Protein AF-A0A8H4TQP0-F1 (afdb_monomer)

Mean predicted aligned error: 19.0 Å

pLDDT: mean 71.64, std 18.28, range [31.31, 92.31]

Nearest PDB structures (foldseek):
  2rs7-assembly1_A  TM=3.218E-01  e=1.551E-02  Mus musculus
  8b9g-assembly1_A  TM=3.457E-01  e=1.171E-01  Drosophila melanogaster
  7av6-assembly1_A-2  TM=4.531E-01  e=8.847E-01  Halorhodospira halophila
  8v34-assembly9_I  TM=3.437E-01  e=9.931E-01  Staphylococcus aureus
  1u5w-assembly1_A  TM=3.918E-01  e=4.724E+00  Escherichia coli

Foldseek 3Di:
DDDDDDDDDDDDDDDDDDPPVVVVVVVVVPPPPPDDDDDDDDPQPLCCVQQNPPDPFDQLLVVLQVVCVVVQWDRKDKDWDADPQAIAIWIKTWHQDPPPRDIDIDDTDDQDPVCVVVLGDRDNSNNSSSNSVSVCCLQPVVPPCLVRDRPVVSCCSPPVVVVSCVVCVVVVNNLSSYNDVSVSVVVVVVVVVVVVVVVVVVVVVVVVVVVVVPDDPDDPDPPPPPPVSVPDDDDDDDPVVVVVVVVCCVVPDDDPPPD

Secondary structure (DSSP, 8-state):
------------PPPS-STTHHHHHSSSSSSSS------S--PPPHHHHHH-TT--SPPHHHHHHHHHHHTTBPPPEEEEEEETTEEEEEEE-EEE-TTT--EEEPPPB---GGGHHHH-BSSHHHHHHHHHHHHHHHHHTTS--TTTS-HHHHHIIIIIHHHHHHHHHHTT-GGGG-S-HHHHHHHHHHHHHHHHHHHHHHHHHHHHHHHGGG--SS--------TTGGGSPP----HHHHHHHHHHHHHH--S-TT-

Solvent-accessible surface area (backbone atoms only — not comparable to full-atom values): 15980 Å² total; per-residue (Å²): 134,88,88,88,82,90,83,85,84,90,88,82,87,81,82,90,86,63,93,67,66,65,67,61,62,71,66,67,75,80,73,82,86,83,85,89,81,90,87,74,79,86,74,70,51,72,55,34,72,70,36,38,90,82,44,85,64,66,54,44,53,56,53,38,45,52,49,26,54,76,70,59,31,44,80,68,42,76,50,77,47,80,51,99,86,28,16,31,30,26,33,32,47,35,36,56,41,88,86,77,68,47,73,52,69,51,75,70,45,62,73,58,82,92,48,42,73,80,49,46,24,88,40,69,65,54,8,45,34,52,25,25,44,54,54,39,43,31,42,42,65,90,51,89,52,60,84,54,41,39,69,79,54,29,51,42,61,70,55,53,47,54,51,53,49,50,54,32,38,75,72,72,44,46,65,68,55,33,68,51,58,65,59,45,47,50,54,47,54,49,51,50,50,50,51,49,50,52,49,52,50,52,48,51,52,52,50,46,57,56,54,67,71,71,69,78,89,87,68,88,71,78,70,74,51,64,74,68,56,75,68,48,88,83,78,90,66,56,74,67,62,47,50,58,50,52,52,50,44,66,76,74,50,80,81,67,91,85,119

Structure (mmCIF, N/CA/C/O backbone):
data_AF-A0A8H4TQP0-F1
#
_entry.id   AF-A0A8H4TQP0-F1
#
loop_
_atom_site.group_PDB
_atom_site.id
_atom_site.type_symbol
_atom_site.label_atom_id
_atom_site.label_alt_id
_atom_site.label_comp_id
_atom_site.label_asym_id
_atom_site.label_entity_id
_atom_site.label_seq_id
_atom_site.pdbx_PDB_ins_code
_atom_site.Cartn_x
_atom_site.Cartn_y
_atom_site.Cartn_z
_atom_site.occupancy
_atom_site.B_iso_or_equiv
_atom_site.auth_seq_id
_atom_site.auth_comp_id
_atom_site.auth_asym_id
_atom_site.auth_atom_id
_atom_site.pdbx_PDB_model_num
ATOM 1 N N . MET A 1 1 ? -16.874 71.415 51.523 1.00 34.75 1 MET A N 1
ATOM 2 C CA . MET A 1 1 ? -17.011 70.033 52.033 1.00 34.75 1 MET A CA 1
ATOM 3 C C . MET A 1 1 ? -18.104 69.321 51.233 1.00 34.75 1 MET A C 1
ATOM 5 O O . MET A 1 1 ? -19.260 69.499 51.570 1.00 34.75 1 MET A O 1
ATOM 9 N N . GLY A 1 2 ? -17.722 68.583 50.173 1.00 40.81 2 GLY A N 1
ATOM 10 C CA . GLY A 1 2 ? -18.538 67.626 49.382 1.00 40.81 2 GLY A CA 1
ATOM 11 C C . GLY A 1 2 ? -19.826 68.122 48.678 1.00 40.81 2 GLY A C 1
ATOM 12 O O . GLY A 1 2 ? -20.363 69.158 49.036 1.00 40.81 2 GLY A O 1
ATOM 13 N N . PRO A 1 3 ? -20.439 67.319 47.782 1.00 56.00 3 PRO A N 1
ATOM 14 C CA . PRO A 1 3 ? -19.900 66.786 46.515 1.00 56.00 3 PRO A CA 1
ATOM 15 C C . PRO A 1 3 ? -20.903 66.911 45.324 1.00 56.00 3 PRO A C 1
ATOM 17 O O . PRO A 1 3 ? -22.034 67.341 45.529 1.00 56.00 3 PRO A O 1
ATOM 20 N N . LYS A 1 4 ? -20.505 66.422 44.123 1.00 33.44 4 LYS A N 1
ATOM 21 C CA . LYS A 1 4 ? -21.283 66.005 42.904 1.00 33.44 4 LYS A CA 1
ATOM 22 C C . LYS A 1 4 ? -20.971 66.841 41.650 1.00 33.44 4 LYS A C 1
ATOM 24 O O . LYS A 1 4 ? -20.801 68.039 41.762 1.00 33.44 4 LYS A O 1
ATOM 29 N N . SER A 1 5 ? -21.006 66.347 40.408 1.00 34.69 5 SER A N 1
ATOM 30 C CA . SER A 1 5 ? -20.875 65.025 39.764 1.00 34.69 5 SER A CA 1
ATOM 31 C C . SER A 1 5 ? -20.816 65.269 38.239 1.00 34.69 5 SER A C 1
ATOM 33 O O . SER A 1 5 ? -21.319 66.296 37.793 1.00 34.69 5 SER A O 1
ATOM 35 N N . LYS A 1 6 ? -20.395 64.246 37.477 1.00 32.59 6 LYS A N 1
ATOM 36 C CA . LYS A 1 6 ? -20.664 63.981 36.042 1.00 32.59 6 LYS A CA 1
ATOM 37 C C . LYS A 1 6 ? -19.921 64.802 34.979 1.00 32.59 6 LYS A C 1
ATOM 39 O O . LYS A 1 6 ? -19.999 66.017 34.919 1.00 32.59 6 LYS A O 1
ATOM 44 N N . GLY A 1 7 ? -19.345 64.060 34.031 1.00 31.42 7 GLY A N 1
ATOM 45 C CA . GLY A 1 7 ? -18.893 64.565 32.737 1.00 31.42 7 GLY A CA 1
ATOM 46 C C . GLY A 1 7 ? -18.154 63.493 31.942 1.00 31.42 7 GLY A C 1
ATOM 47 O O . GLY A 1 7 ? -16.949 63.344 32.072 1.00 31.42 7 GLY A O 1
ATOM 48 N N . ASN A 1 8 ? -18.901 62.703 31.177 1.00 32.38 8 ASN A N 1
ATOM 49 C CA . ASN A 1 8 ? -18.409 61.657 30.286 1.00 32.38 8 ASN A CA 1
ATOM 50 C C . ASN A 1 8 ? -17.785 62.259 29.006 1.00 32.38 8 ASN A C 1
ATOM 52 O O . ASN A 1 8 ? -18.129 63.375 28.631 1.00 32.38 8 ASN A O 1
ATOM 56 N N . ALA A 1 9 ? -17.034 61.420 28.286 1.00 33.84 9 ALA A N 1
ATOM 57 C CA . ALA A 1 9 ? -16.730 61.485 26.849 1.00 33.84 9 ALA A CA 1
ATOM 58 C C . ALA A 1 9 ? -15.386 62.110 26.388 1.00 33.84 9 ALA A C 1
ATOM 60 O O . ALA A 1 9 ? -15.242 63.312 26.223 1.00 33.84 9 ALA A O 1
ATOM 61 N N . ARG A 1 10 ? -14.518 61.186 25.936 1.00 33.28 10 ARG A N 1
ATOM 62 C CA . ARG A 1 10 ? -14.103 61.042 24.522 1.00 33.28 10 ARG A CA 1
ATOM 63 C C . ARG A 1 10 ? -12.930 61.903 24.037 1.00 33.28 10 ARG A C 1
ATOM 65 O O . ARG A 1 10 ? -13.061 63.092 23.802 1.00 33.28 10 ARG A O 1
ATOM 72 N N . GLY A 1 11 ? -11.857 61.205 23.662 1.00 31.89 11 GLY A N 1
ATOM 73 C CA . GLY A 1 11 ? -11.010 61.605 22.537 1.00 31.89 11 GLY A CA 1
ATOM 74 C C . GLY A 1 11 ? -9.519 61.533 22.829 1.00 31.89 11 GLY A C 1
ATOM 75 O O . GLY A 1 11 ? -8.994 62.368 23.550 1.00 31.89 11 GLY A O 1
ATOM 76 N N . GLY A 1 12 ? -8.827 60.567 22.221 1.00 32.12 12 GLY A N 1
ATOM 77 C CA . GLY A 1 12 ? -7.364 60.575 22.181 1.00 32.12 12 GLY A CA 1
ATOM 78 C C . GLY A 1 12 ? -6.728 59.196 22.070 1.00 32.12 12 GLY A C 1
ATOM 79 O O . GLY A 1 12 ? -5.954 58.815 22.938 1.00 32.12 12 GLY A O 1
ATOM 80 N N . GLY A 1 13 ? -7.050 58.428 21.026 1.00 39.09 13 GLY A N 1
ATOM 81 C CA . GLY A 1 13 ? -6.242 57.254 20.683 1.00 39.09 13 GLY A CA 1
ATOM 82 C C . GLY A 1 13 ? -4.861 57.694 20.168 1.00 39.09 13 GLY A C 1
ATOM 83 O O . GLY A 1 13 ? -4.821 58.522 19.254 1.00 39.09 13 GLY A O 1
ATOM 84 N N . PRO A 1 14 ? -3.734 57.177 20.696 1.00 40.88 14 PRO A N 1
ATOM 85 C CA . PRO A 1 14 ? -2.417 57.468 20.139 1.00 40.88 14 PRO A CA 1
ATOM 86 C C . PRO A 1 14 ? -2.079 56.569 18.940 1.00 40.88 14 PRO A C 1
ATOM 88 O O . PRO A 1 14 ? -2.366 55.373 18.923 1.00 40.88 14 PRO A O 1
ATOM 91 N N . LYS A 1 15 ? -1.445 57.198 17.947 1.00 44.22 15 LYS A N 1
ATOM 92 C CA . LYS A 1 15 ? -0.953 56.678 16.660 1.00 44.22 15 LYS A CA 1
ATOM 93 C C . LYS A 1 15 ? 0.057 55.514 16.777 1.00 44.22 15 LYS A C 1
ATOM 95 O O . LYS A 1 15 ? 0.754 55.402 17.783 1.00 44.22 15 LYS A O 1
ATOM 100 N N . PRO A 1 16 ? 0.184 54.685 15.718 1.00 41.50 16 PRO A N 1
ATOM 101 C CA . PRO A 1 16 ? 0.986 53.465 15.705 1.00 41.50 16 PRO A CA 1
ATOM 102 C C . PRO A 1 16 ? 2.459 53.772 15.408 1.00 41.50 16 PRO A C 1
ATOM 104 O O . PRO A 1 16 ? 2.761 54.448 14.427 1.00 41.50 16 PRO A O 1
ATOM 107 N N . GLY A 1 17 ? 3.385 53.259 16.223 1.00 50.28 17 GLY A N 1
ATOM 108 C CA . GLY A 1 17 ? 4.810 53.433 15.923 1.00 50.28 17 GLY A CA 1
ATOM 109 C C . GLY A 1 17 ? 5.809 53.213 17.052 1.00 50.28 17 GLY A C 1
ATOM 110 O O . GLY A 1 17 ? 6.843 53.866 17.041 1.00 50.28 17 GLY A O 1
ATOM 111 N N . THR A 1 18 ? 5.570 52.310 18.010 1.00 49.62 18 THR A N 1
ATOM 112 C CA . THR A 1 18 ? 6.627 51.925 18.965 1.00 49.62 18 THR A CA 1
ATOM 113 C C . THR A 1 18 ? 6.430 50.492 19.463 1.00 49.62 18 THR A C 1
ATOM 115 O O . THR A 1 18 ? 5.304 50.004 19.563 1.00 49.62 18 THR A O 1
ATOM 118 N N . LYS A 1 19 ? 7.543 49.805 19.763 1.00 54.62 19 LYS A N 1
ATOM 119 C CA . LYS A 1 19 ? 7.713 48.361 20.057 1.00 54.62 19 LYS A CA 1
ATOM 120 C C . LYS A 1 19 ? 6.845 47.748 21.181 1.00 54.62 19 LYS A C 1
ATOM 122 O O . LYS A 1 19 ? 7.022 46.579 21.501 1.00 54.62 19 LYS A O 1
ATOM 127 N N . GLN A 1 20 ? 5.880 48.471 21.743 1.00 50.59 20 GLN A N 1
ATOM 128 C CA . GLN A 1 20 ? 4.926 47.966 22.738 1.00 50.59 20 GLN A CA 1
ATOM 129 C C . GLN A 1 20 ? 3.599 47.460 22.132 1.00 50.59 20 GLN A C 1
ATOM 131 O O . GLN A 1 20 ? 2.847 46.774 22.817 1.00 50.59 20 GLN A O 1
ATOM 136 N N . ALA A 1 21 ? 3.337 47.678 20.835 1.00 46.31 21 ALA A N 1
ATOM 137 C CA . ALA A 1 21 ? 2.122 47.181 20.167 1.00 46.31 21 ALA A CA 1
ATOM 138 C C . ALA A 1 21 ? 2.134 45.671 19.831 1.00 46.31 21 ALA A C 1
ATOM 140 O O . ALA A 1 21 ? 1.094 45.110 19.497 1.00 46.31 21 ALA A O 1
ATOM 141 N N . LYS A 1 22 ? 3.282 44.983 19.940 1.00 46.53 22 LYS A N 1
ATOM 142 C CA . LYS A 1 22 ? 3.374 43.538 19.653 1.00 46.53 22 LYS A CA 1
ATOM 143 C C . LYS A 1 22 ? 3.036 42.656 20.866 1.00 46.53 22 LYS A C 1
ATOM 145 O O . LYS A 1 22 ? 2.533 41.558 20.687 1.00 46.53 22 LYS A O 1
ATOM 150 N N . ALA A 1 23 ? 3.207 43.165 22.089 1.00 47.28 23 ALA A N 1
ATOM 151 C CA . ALA A 1 23 ? 2.929 42.414 23.319 1.00 47.28 23 ALA A CA 1
ATOM 152 C C . ALA A 1 23 ? 1.446 42.435 23.750 1.00 47.28 23 ALA A C 1
ATOM 154 O O . ALA A 1 23 ? 1.030 41.610 24.560 1.00 47.28 23 ALA A O 1
ATOM 155 N N . ALA A 1 24 ? 0.634 43.349 23.205 1.00 46.41 24 ALA A N 1
ATOM 156 C CA . ALA A 1 24 ? -0.802 43.422 23.490 1.00 46.41 24 ALA A CA 1
ATOM 157 C C . ALA A 1 24 ? -1.657 42.557 22.541 1.00 46.41 24 ALA A C 1
ATOM 159 O O . ALA A 1 24 ? -2.746 42.145 22.921 1.00 46.41 24 ALA A O 1
ATOM 160 N N . ALA A 1 25 ? -1.157 42.216 21.346 1.00 46.28 25 ALA A N 1
ATOM 161 C CA . ALA A 1 25 ? -1.859 41.337 20.403 1.00 46.28 25 ALA A CA 1
ATOM 162 C C . ALA A 1 25 ? -1.745 39.839 20.763 1.00 46.28 25 ALA A C 1
ATOM 164 O O . ALA A 1 25 ? -2.618 39.055 20.403 1.00 46.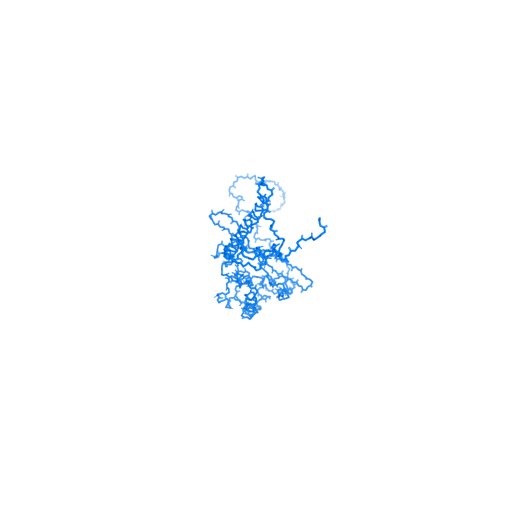28 25 ALA A O 1
ATOM 165 N N . GLU A 1 26 ? -0.720 39.433 21.523 1.00 48.16 26 GLU A N 1
ATOM 166 C CA . GLU A 1 26 ? -0.524 38.029 21.933 1.00 48.16 26 GLU A CA 1
ATOM 167 C C . GLU A 1 26 ? -1.267 37.639 23.224 1.00 48.16 26 GLU A C 1
ATOM 169 O O . GLU A 1 26 ? -1.401 36.452 23.509 1.00 48.16 26 GLU A O 1
ATOM 174 N N . LYS A 1 27 ? -1.828 38.597 23.980 1.00 45.28 27 LYS A N 1
ATOM 175 C CA . LYS A 1 27 ? -2.645 38.309 25.181 1.00 45.28 27 LYS A CA 1
ATOM 176 C C . LYS A 1 27 ? -4.161 38.387 24.969 1.00 45.28 27 LYS A C 1
ATOM 178 O O . LYS A 1 27 ? -4.906 38.050 25.883 1.00 45.28 27 LYS A O 1
ATOM 183 N N . SER A 1 28 ? -4.630 38.763 23.778 1.00 41.84 28 SER A N 1
ATOM 184 C CA . SER A 1 28 ? -6.068 38.853 23.458 1.00 41.84 28 SER A CA 1
ATOM 185 C C . SER A 1 28 ? -6.594 37.702 22.591 1.00 41.84 28 SER A C 1
ATOM 187 O O . SER A 1 28 ? -7.795 37.626 22.360 1.00 41.84 28 SER A O 1
ATOM 189 N N . ALA A 1 29 ? -5.732 36.782 22.143 1.00 40.22 29 ALA A N 1
ATOM 190 C CA . ALA A 1 29 ? -6.137 35.591 21.384 1.00 40.22 29 ALA A CA 1
ATOM 191 C C . ALA A 1 29 ? -6.300 34.323 22.251 1.00 40.22 29 ALA A C 1
ATOM 193 O O . ALA A 1 29 ? -6.662 33.272 21.731 1.00 40.22 29 ALA A O 1
ATOM 194 N N . GLN A 1 30 ? -6.043 34.403 23.563 1.00 42.53 30 GLN A N 1
ATOM 195 C CA . GLN A 1 30 ? -6.087 33.249 24.474 1.00 42.53 30 GLN A CA 1
ATOM 196 C C . GLN A 1 30 ? -7.307 33.212 25.411 1.00 42.53 30 GLN A C 1
ATOM 198 O O . GLN A 1 30 ? -7.392 32.320 26.251 1.00 42.53 30 GLN A O 1
ATOM 203 N N . THR A 1 31 ? -8.278 34.118 25.249 1.00 35.53 31 THR A N 1
ATOM 204 C CA . THR A 1 31 ? -9.420 34.235 26.182 1.00 35.53 31 THR A CA 1
ATOM 205 C C . THR A 1 31 ? -10.805 34.250 25.526 1.00 35.53 31 THR A C 1
ATOM 207 O O . THR A 1 31 ? -11.790 34.506 26.209 1.00 35.53 31 THR A O 1
ATOM 210 N N . THR A 1 32 ? -10.932 33.928 24.235 1.00 34.94 32 THR A N 1
ATOM 211 C CA . THR A 1 32 ? -12.223 33.948 23.506 1.00 34.94 32 THR A CA 1
ATOM 212 C C . THR A 1 32 ? -12.703 32.590 22.992 1.00 34.94 32 THR A C 1
ATOM 214 O O . THR A 1 32 ? -13.472 32.520 22.040 1.00 34.94 32 THR A O 1
ATOM 217 N N . SER A 1 33 ? -12.341 31.486 23.648 1.00 38.25 33 SER A N 1
ATOM 218 C CA . SER A 1 33 ? -12.980 30.187 23.367 1.00 38.25 33 SER A CA 1
ATOM 219 C C . SER A 1 33 ? -13.342 29.386 24.617 1.00 38.25 33 SER A C 1
ATOM 221 O O . SER A 1 33 ? -13.394 28.160 24.578 1.00 38.25 33 SER A O 1
ATOM 223 N N . ALA A 1 34 ? -13.615 30.072 25.728 1.00 42.81 34 ALA A N 1
ATOM 224 C CA . ALA A 1 34 ? -14.057 29.445 26.968 1.00 42.81 34 ALA A CA 1
ATOM 225 C C . ALA A 1 34 ? -15.313 30.123 27.530 1.00 42.81 34 ALA A C 1
ATOM 227 O O . ALA A 1 34 ? -15.258 30.684 28.614 1.00 42.81 34 ALA A O 1
ATOM 228 N N . GLN A 1 35 ? -16.435 30.061 26.801 1.00 33.97 35 GLN A N 1
ATOM 229 C CA . GLN A 1 35 ? -17.760 29.865 27.409 1.00 33.97 35 GLN A CA 1
ATOM 230 C C . GLN A 1 35 ? -18.859 29.723 26.350 1.00 33.97 35 GLN A C 1
ATOM 232 O O . GLN A 1 35 ? -19.190 30.686 25.672 1.00 33.97 35 GLN A O 1
ATOM 237 N N . GLN A 1 36 ? -19.414 28.510 26.248 1.00 35.62 36 GLN A N 1
ATOM 238 C CA . GLN A 1 36 ? -20.847 28.181 26.365 1.00 35.62 36 GLN A CA 1
ATOM 239 C C . GLN A 1 36 ? -21.193 26.947 25.524 1.00 35.62 36 GLN A C 1
ATOM 241 O O . GLN A 1 36 ? -21.281 27.023 24.306 1.00 35.62 36 GLN A O 1
ATOM 246 N N . THR A 1 37 ? -21.363 25.814 26.210 1.00 31.31 37 THR A N 1
ATOM 247 C CA . THR A 1 37 ? -22.641 25.082 26.324 1.00 31.31 37 THR A CA 1
ATOM 248 C C . THR A 1 37 ? -22.410 23.903 27.268 1.00 31.31 37 THR A C 1
ATOM 250 O O . THR A 1 37 ? -21.799 22.902 26.895 1.00 31.31 37 THR A O 1
ATOM 253 N N . GLU A 1 38 ? -22.857 24.052 28.514 1.00 41.84 38 GLU A N 1
ATOM 254 C CA . GLU A 1 38 ? -23.228 22.922 29.363 1.00 41.84 38 GLU A CA 1
ATOM 255 C C . GLU A 1 38 ? -24.526 22.315 28.823 1.00 41.84 38 GLU A C 1
ATOM 257 O O . GLU A 1 38 ? -25.448 23.050 28.474 1.00 41.84 38 GLU A O 1
ATOM 262 N N . GLY A 1 39 ? -24.584 20.981 28.794 1.00 39.38 39 GLY A N 1
ATOM 263 C CA . GLY A 1 39 ? -25.835 20.236 28.671 1.00 39.38 39 GLY A CA 1
ATOM 264 C C . GLY A 1 39 ? -26.051 19.447 27.381 1.00 39.38 39 GLY A C 1
ATOM 265 O O . GLY A 1 39 ? -27.071 19.646 26.751 1.00 39.38 39 GLY A O 1
ATOM 266 N N . GLU A 1 40 ? -25.167 18.508 27.015 1.00 37.47 40 GLU A N 1
ATOM 267 C CA . GLU A 1 40 ? -25.610 17.242 26.395 1.00 37.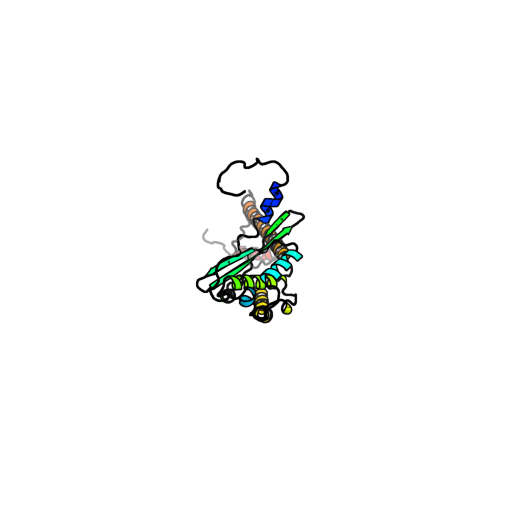47 40 GLU A CA 1
ATOM 268 C C . GLU A 1 40 ? -24.487 16.191 26.394 1.00 37.47 40 GLU A C 1
ATOM 270 O O . GLU A 1 40 ? -23.326 16.500 26.134 1.00 37.47 40 GLU A O 1
ATOM 275 N N . ALA A 1 41 ? -24.853 14.961 26.760 1.00 45.72 41 ALA A N 1
ATOM 276 C CA . ALA A 1 41 ? -24.085 13.714 26.808 1.00 45.72 41 ALA A CA 1
ATOM 277 C C . ALA A 1 41 ? -22.610 13.759 26.345 1.00 45.72 41 ALA A C 1
ATOM 279 O O . ALA A 1 41 ? -22.299 13.985 25.176 1.00 45.72 41 ALA A O 1
ATOM 280 N N . LYS A 1 42 ? -21.701 13.425 27.275 1.00 49.09 42 LYS A N 1
ATOM 281 C CA . LYS A 1 42 ? -20.261 13.195 27.065 1.00 49.09 42 LYS A CA 1
ATOM 282 C C . LYS A 1 42 ? -20.004 12.445 25.748 1.00 49.09 42 LYS A C 1
ATOM 284 O O . LYS A 1 42 ? -20.085 11.219 25.711 1.00 49.09 42 LYS A O 1
ATOM 289 N N . LYS A 1 43 ? -19.659 13.171 24.676 1.00 42.88 43 LYS A N 1
ATOM 290 C CA . LYS A 1 43 ? -19.172 12.567 23.430 1.00 42.88 43 LYS A CA 1
ATOM 291 C C . LYS A 1 43 ? -17.942 11.732 23.800 1.00 42.88 43 LYS A C 1
ATOM 293 O O . LYS A 1 43 ? -16.995 12.304 24.348 1.00 42.88 43 LYS A O 1
ATOM 298 N N . PRO A 1 44 ? -17.942 10.406 23.576 1.00 50.91 44 PRO A N 1
ATOM 299 C CA . PRO A 1 44 ? -16.799 9.577 23.923 1.00 50.91 44 PRO A CA 1
ATOM 300 C C . PRO A 1 44 ? -15.564 10.131 23.215 1.00 50.91 44 PRO A C 1
ATOM 302 O O . PRO A 1 44 ? -15.595 10.455 22.025 1.00 50.91 44 PRO A O 1
ATOM 305 N N . THR A 1 45 ? -14.477 10.302 23.966 1.00 55.53 45 THR A N 1
ATOM 306 C CA . THR A 1 45 ? -13.241 10.880 23.427 1.00 55.53 45 THR A CA 1
ATOM 307 C C . THR A 1 45 ? -12.759 9.997 22.275 1.00 55.53 45 THR A C 1
ATOM 309 O O . THR A 1 45 ? -12.860 8.780 22.367 1.00 55.53 45 THR A O 1
ATOM 312 N N . VAL A 1 46 ? -12.182 10.571 21.215 1.00 57.66 46 VAL A N 1
ATOM 313 C CA . VAL A 1 46 ? -11.642 9.848 20.038 1.00 57.66 46 VAL A CA 1
ATOM 314 C C . VAL A 1 46 ? -10.877 8.568 20.418 1.00 57.66 46 VAL A C 1
ATOM 316 O O . VAL A 1 46 ? -11.066 7.521 19.811 1.00 57.66 46 VAL A O 1
ATOM 319 N N . LYS A 1 47 ? -10.076 8.617 21.489 1.00 54.81 47 LYS A N 1
ATOM 320 C CA . LYS A 1 47 ? -9.351 7.458 22.037 1.00 54.81 47 LYS A CA 1
ATOM 321 C C . LYS A 1 47 ? -10.258 6.342 22.575 1.00 54.81 47 LYS A C 1
ATOM 323 O O . LYS A 1 47 ? -9.954 5.175 22.361 1.00 54.81 47 LYS A O 1
ATOM 328 N N . GLN A 1 48 ? -11.358 6.697 23.232 1.00 58.03 48 GLN A N 1
ATOM 329 C CA . GLN A 1 48 ? -12.342 5.759 23.775 1.00 58.03 48 GLN A CA 1
ATOM 330 C C . GLN A 1 48 ? -13.194 5.119 22.676 1.00 58.03 48 GLN A C 1
ATOM 332 O O . GLN A 1 48 ? -13.544 3.953 22.803 1.00 58.03 48 GLN A O 1
ATOM 337 N N . LEU A 1 49 ? -13.480 5.848 21.590 1.00 60.44 49 LEU A N 1
ATOM 338 C CA . LEU A 1 49 ? -14.214 5.303 20.442 1.00 60.44 49 LEU A CA 1
ATOM 339 C C . LEU A 1 49 ? -13.372 4.286 19.652 1.00 60.44 49 LEU A C 1
ATOM 341 O O . LEU A 1 49 ? -13.899 3.322 19.120 1.00 60.44 49 LEU A O 1
ATOM 345 N N . ILE A 1 50 ? -12.055 4.499 19.583 1.00 62.09 50 ILE A N 1
ATOM 346 C CA . ILE A 1 50 ? -11.155 3.697 18.743 1.00 62.09 50 ILE A CA 1
ATOM 347 C C . ILE A 1 50 ? -10.570 2.494 19.487 1.00 62.09 50 ILE A C 1
ATOM 349 O O . ILE A 1 50 ? -10.362 1.458 18.871 1.00 62.09 50 ILE A O 1
ATOM 353 N N . GLY A 1 51 ? -10.217 2.636 20.767 1.00 57.50 51 GLY A N 1
ATOM 354 C CA . GLY A 1 51 ? -9.544 1.577 21.532 1.00 57.50 51 GLY A CA 1
ATOM 355 C C . GLY A 1 51 ? -10.328 1.067 22.738 1.00 57.50 51 GLY A C 1
ATOM 356 O O . GLY A 1 51 ? -9.786 0.292 23.522 1.00 57.50 51 GLY A O 1
ATOM 357 N N . GLY A 1 52 ? -11.566 1.528 22.922 1.00 57.91 52 GLY A N 1
ATOM 358 C CA . GLY A 1 52 ? -12.324 1.322 24.150 1.00 57.91 52 GLY A CA 1
ATOM 359 C C . GLY A 1 52 ? -11.858 2.235 25.289 1.00 57.91 52 GLY A C 1
ATOM 360 O O . GLY A 1 52 ? -10.790 2.853 25.243 1.00 57.91 52 GLY A O 1
ATOM 361 N N . ALA A 1 53 ? -12.672 2.328 26.344 1.00 47.94 53 ALA A N 1
ATOM 362 C CA . ALA A 1 53 ? -12.468 3.236 27.478 1.00 47.94 53 ALA A CA 1
ATOM 363 C C . ALA A 1 53 ? -11.120 3.069 28.218 1.00 47.94 53 ALA A C 1
ATOM 365 O O . ALA A 1 53 ? -10.722 3.969 28.955 1.00 47.94 53 ALA A O 1
ATOM 366 N N . SER A 1 54 ? -10.407 1.961 27.993 1.00 51.03 54 SER A N 1
ATOM 367 C CA . SER A 1 54 ? -9.195 1.572 28.726 1.00 51.03 54 SER A CA 1
ATOM 368 C C . SER A 1 54 ? -7.927 1.477 27.864 1.00 51.03 54 SER A C 1
ATOM 370 O O . SER A 1 54 ? -6.904 0.992 28.346 1.00 51.03 54 SER A O 1
ATOM 372 N N . TRP A 1 55 ? -7.936 1.943 26.607 1.00 60.94 55 TRP A N 1
ATOM 373 C CA . TRP A 1 55 ? -6.722 1.961 25.781 1.00 60.94 55 TRP A CA 1
ATOM 374 C C . TRP A 1 55 ? -5.938 3.272 25.918 1.00 60.94 55 TRP A C 1
ATOM 376 O O . TRP A 1 55 ? -6.313 4.314 25.380 1.00 60.94 55 TRP A O 1
ATOM 386 N N . THR A 1 56 ? -4.805 3.209 26.619 1.00 56.34 56 THR A N 1
ATOM 387 C CA . THR A 1 56 ? -3.908 4.354 26.870 1.00 56.34 56 THR A CA 1
ATOM 388 C C . THR A 1 56 ? -2.763 4.475 25.857 1.00 56.34 56 THR A C 1
ATOM 390 O O . THR A 1 56 ? -1.951 5.397 25.948 1.00 56.34 56 THR A O 1
ATOM 393 N N . GLY A 1 57 ? -2.696 3.578 24.867 1.00 66.94 57 GLY A N 1
ATOM 394 C CA . GLY A 1 57 ? -1.654 3.583 23.842 1.00 66.94 57 GLY A CA 1
ATOM 395 C C . GLY A 1 57 ? -1.777 4.723 22.823 1.00 66.94 57 GLY A C 1
ATOM 396 O O . GLY A 1 57 ? -2.786 5.429 22.726 1.00 66.94 57 GLY A O 1
ATOM 397 N N . LYS A 1 58 ? -0.723 4.902 22.019 1.00 76.06 58 LYS A N 1
ATOM 398 C CA . LYS A 1 58 ? -0.694 5.886 20.928 1.00 76.06 58 LYS A CA 1
ATOM 399 C C . LYS A 1 58 ? -1.657 5.455 19.815 1.00 76.06 58 LYS A C 1
ATOM 401 O O . LYS A 1 58 ? -1.757 4.278 19.486 1.00 76.06 58 LYS A O 1
ATOM 406 N N . LEU A 1 59 ? -2.383 6.414 19.238 1.00 83.44 59 LEU A N 1
ATOM 407 C CA . LEU A 1 59 ? -3.312 6.132 18.143 1.00 83.44 59 LEU A CA 1
ATOM 408 C C . LEU A 1 59 ? -2.549 5.644 16.903 1.00 83.44 59 LEU A C 1
ATOM 410 O O . LEU A 1 59 ? -1.494 6.206 16.598 1.00 83.44 59 LEU A O 1
ATOM 414 N N . PRO A 1 60 ? -3.094 4.686 16.138 1.00 85.00 60 PRO A N 1
ATOM 415 C CA . PRO A 1 60 ? -2.446 4.203 14.923 1.00 85.00 60 PRO A CA 1
ATOM 416 C C . PRO A 1 60 ? -2.077 5.281 13.900 1.00 85.00 60 PRO A C 1
ATOM 418 O O . PRO A 1 60 ? -1.005 5.228 13.307 1.00 85.00 60 PRO A O 1
ATOM 421 N N . VAL A 1 61 ? -2.912 6.313 13.757 1.00 86.88 61 VAL A N 1
ATOM 422 C CA . VAL A 1 61 ? -2.624 7.488 12.914 1.00 86.88 61 VAL A CA 1
ATOM 423 C C . VAL A 1 61 ? -1.344 8.201 13.368 1.00 86.88 61 VAL A C 1
ATOM 425 O O . VAL A 1 61 ? -0.520 8.606 12.547 1.00 86.88 61 VAL A O 1
ATOM 428 N N . ASN A 1 62 ? -1.136 8.307 14.683 1.00 88.31 62 ASN A N 1
ATOM 429 C CA . ASN A 1 62 ? 0.055 8.927 15.255 1.00 88.31 62 ASN A CA 1
ATOM 430 C C . ASN A 1 62 ? 1.278 8.003 15.170 1.00 88.31 62 ASN A C 1
ATOM 432 O O . ASN A 1 62 ? 2.391 8.500 15.013 1.00 88.31 62 ASN A O 1
ATOM 436 N N . LEU A 1 63 ? 1.091 6.683 15.279 1.00 87.81 63 LEU A N 1
ATOM 437 C CA . LEU A 1 63 ? 2.159 5.697 15.074 1.00 87.81 63 LEU A CA 1
ATOM 438 C C . LEU A 1 63 ? 2.677 5.743 13.635 1.00 87.81 63 LEU A C 1
ATOM 440 O O . LEU A 1 63 ? 3.888 5.771 13.426 1.00 87.81 63 LEU A O 1
ATOM 444 N N . LEU A 1 64 ? 1.775 5.831 12.653 1.00 88.50 64 LEU A N 1
ATOM 445 C CA . LEU A 1 64 ? 2.163 5.996 11.255 1.00 88.50 64 LEU A CA 1
ATOM 446 C C . LEU A 1 64 ? 2.911 7.315 11.042 1.00 88.50 64 LEU A C 1
ATOM 448 O O . LEU A 1 64 ? 3.963 7.320 10.413 1.00 88.50 64 LEU A O 1
ATOM 452 N N . SER A 1 65 ? 2.422 8.421 11.612 1.00 88.81 65 SER A N 1
ATOM 453 C CA . SER A 1 65 ? 3.111 9.713 11.511 1.00 88.81 65 SER A CA 1
ATOM 454 C C . SER A 1 65 ? 4.521 9.680 12.111 1.00 88.81 65 SER A C 1
ATOM 456 O O . SER A 1 65 ? 5.439 10.255 11.534 1.00 88.81 65 SER A O 1
ATOM 458 N N . GLU A 1 66 ? 4.711 9.012 13.252 1.00 90.38 66 GLU A N 1
ATOM 459 C CA . GLU A 1 66 ? 6.035 8.839 13.862 1.00 90.38 66 GLU A CA 1
ATOM 460 C C . GLU A 1 66 ? 6.947 7.976 12.985 1.00 90.38 66 GLU A C 1
ATOM 462 O O . GLU A 1 66 ? 8.134 8.270 12.850 1.00 90.38 66 GLU A O 1
ATOM 467 N N . HIS A 1 67 ? 6.398 6.930 12.365 1.00 88.25 67 HIS A N 1
ATOM 468 C CA . HIS A 1 67 ? 7.145 6.101 11.430 1.00 88.25 67 HIS A CA 1
ATOM 469 C C . HIS A 1 67 ? 7.614 6.910 10.216 1.00 88.25 67 HIS A C 1
ATOM 471 O O . HIS A 1 67 ? 8.805 6.890 9.905 1.00 88.25 67 HIS A O 1
ATOM 477 N N . CYS A 1 68 ? 6.714 7.679 9.593 1.00 88.94 68 CYS A N 1
ATOM 478 C CA . CYS A 1 68 ? 7.065 8.573 8.492 1.00 88.94 68 CYS A CA 1
ATOM 479 C C . CYS A 1 68 ? 8.171 9.550 8.907 1.00 88.94 68 CYS A C 1
ATOM 481 O O . CYS A 1 68 ? 9.174 9.672 8.214 1.00 88.94 68 CYS A O 1
ATOM 483 N N . GLN A 1 69 ? 8.054 10.172 10.084 1.00 89.56 69 GLN A N 1
ATOM 484 C CA . GLN A 1 69 ? 9.069 11.098 10.585 1.00 89.56 69 GLN A CA 1
ATOM 485 C C . GLN A 1 69 ? 10.437 10.422 10.789 1.00 89.56 69 GLN A C 1
ATOM 487 O O . GLN A 1 69 ? 11.459 10.975 10.381 1.00 89.56 69 GLN A O 1
ATOM 492 N N . LYS A 1 70 ? 10.474 9.217 11.377 1.00 88.81 70 LYS A N 1
ATOM 493 C CA . LYS A 1 70 ? 11.722 8.453 11.579 1.00 88.81 70 LYS A CA 1
ATOM 494 C C . LYS A 1 70 ? 12.392 8.077 10.260 1.00 88.81 70 LYS A C 1
ATOM 496 O O . LYS A 1 70 ? 13.615 8.122 10.172 1.00 88.81 70 LYS A O 1
ATOM 501 N N . GLN A 1 71 ? 11.598 7.746 9.244 1.00 85.00 71 GLN A N 1
ATOM 502 C CA . GLN A 1 71 ? 12.086 7.393 7.910 1.00 85.00 71 GLN A CA 1
ATOM 503 C C . GLN A 1 71 ? 12.368 8.610 7.012 1.00 85.00 71 GLN A C 1
ATOM 505 O O . GLN A 1 71 ? 12.746 8.440 5.853 1.00 85.00 71 GLN A O 1
ATOM 510 N N . LYS A 1 72 ? 12.220 9.840 7.537 1.00 87.25 72 LYS A N 1
ATOM 511 C CA . LYS A 1 72 ? 12.328 11.102 6.778 1.00 87.25 72 LYS A CA 1
ATOM 512 C C . LYS A 1 72 ? 11.365 11.152 5.585 1.00 87.25 72 LYS A C 1
ATOM 514 O O . LYS A 1 72 ? 11.703 11.637 4.509 1.00 87.25 72 LYS A O 1
ATOM 519 N N . TRP A 1 73 ? 10.175 10.603 5.774 1.00 88.94 73 TRP A N 1
ATOM 520 C CA . TRP A 1 73 ? 9.074 10.682 4.827 1.00 88.94 73 TRP A CA 1
ATOM 521 C C . TRP A 1 73 ? 8.206 11.899 5.128 1.00 88.94 73 TRP A C 1
ATOM 523 O O . TRP A 1 73 ? 8.195 12.428 6.242 1.00 88.94 73 TRP A O 1
ATOM 533 N N . GLU A 1 74 ? 7.453 12.318 4.121 1.00 89.19 74 GLU A N 1
ATOM 534 C CA . GLU A 1 74 ? 6.446 13.361 4.259 1.00 89.19 74 GLU A CA 1
ATOM 535 C C . GLU A 1 74 ? 5.302 12.908 5.172 1.00 89.19 74 GLU A C 1
ATOM 537 O O . GLU A 1 74 ? 5.109 11.719 5.466 1.00 89.19 74 GLU A O 1
ATOM 542 N N . LYS A 1 75 ? 4.503 13.881 5.611 1.00 87.50 75 LYS A N 1
ATOM 543 C CA . LYS A 1 75 ? 3.306 13.600 6.400 1.00 87.50 75 LYS A CA 1
ATOM 544 C C . LYS A 1 75 ? 2.363 12.685 5.597 1.00 87.50 75 LYS A C 1
ATOM 546 O O . LYS A 1 75 ? 2.070 12.999 4.444 1.00 87.50 75 LYS A O 1
ATOM 551 N N . PRO A 1 76 ? 1.859 11.585 6.189 1.00 90.00 76 PRO A N 1
ATOM 552 C CA . PRO A 1 76 ? 0.937 10.694 5.496 1.00 90.00 76 PRO A CA 1
ATOM 553 C C . PRO A 1 76 ? -0.363 11.432 5.165 1.00 90.00 76 PRO A C 1
ATOM 555 O O . PRO A 1 76 ? -0.965 12.077 6.032 1.00 90.00 76 PRO A O 1
ATOM 558 N N . GLU A 1 77 ? -0.795 11.319 3.915 1.00 90.00 77 GLU A N 1
ATOM 559 C CA . GLU A 1 77 ? -2.040 11.903 3.429 1.00 90.00 77 GLU A CA 1
ATOM 560 C C . GLU A 1 77 ? -3.145 10.844 3.449 1.00 90.00 77 GLU A C 1
ATOM 562 O O . GLU A 1 77 ? -2.928 9.689 3.084 1.00 90.00 77 GLU A O 1
ATOM 567 N N . TYR A 1 78 ? -4.336 11.232 3.901 1.00 89.44 78 TYR A N 1
ATOM 568 C CA . TYR A 1 78 ? -5.471 10.327 4.051 1.00 89.44 78 TYR A CA 1
ATOM 569 C C . TYR A 1 78 ? -6.577 10.728 3.085 1.00 89.44 78 TYR A C 1
ATOM 571 O O . TYR A 1 78 ? -7.164 11.801 3.225 1.00 89.44 78 TYR A O 1
ATOM 579 N N . ILE A 1 79 ? -6.910 9.835 2.159 1.00 89.44 79 ILE A N 1
ATOM 580 C CA . ILE A 1 79 ? -8.052 9.990 1.259 1.00 89.44 79 ILE A CA 1
ATOM 581 C C . ILE A 1 79 ? -9.211 9.193 1.828 1.00 89.44 79 ILE A C 1
ATOM 583 O O . ILE A 1 79 ? -9.105 7.986 2.028 1.00 89.44 79 ILE A O 1
ATOM 587 N N . MET A 1 80 ? -10.334 9.858 2.063 1.00 88.31 80 MET A N 1
ATOM 588 C CA . MET A 1 80 ? -11.538 9.223 2.577 1.00 88.31 80 MET A CA 1
ATOM 589 C C . MET A 1 80 ? -12.542 9.017 1.447 1.00 88.31 80 MET A C 1
ATOM 591 O O . MET A 1 80 ? -12.793 9.927 0.661 1.00 88.31 80 MET A O 1
ATOM 595 N N . LYS A 1 81 ? -13.119 7.819 1.371 1.00 86.12 81 LYS A N 1
ATOM 596 C CA . LYS A 1 81 ? -14.179 7.463 0.429 1.00 86.12 81 LYS A CA 1
ATOM 597 C C . LYS A 1 81 ? -15.393 6.998 1.217 1.00 86.12 81 LYS A C 1
ATOM 599 O O . LYS A 1 81 ? -15.328 6.005 1.945 1.00 86.12 81 LYS A O 1
ATOM 604 N N . GLN A 1 82 ? -16.489 7.731 1.073 1.00 83.62 82 GLN A N 1
ATOM 605 C CA . GLN A 1 82 ? -17.781 7.341 1.617 1.00 83.62 82 GLN A CA 1
ATOM 606 C C . GLN A 1 82 ? -18.479 6.409 0.627 1.00 83.62 82 GLN A C 1
ATOM 608 O O . GLN A 1 82 ? -18.405 6.586 -0.588 1.00 83.62 82 GLN A O 1
ATOM 613 N N . SER A 1 83 ? -19.123 5.378 1.146 1.00 80.00 83 SER A N 1
ATOM 614 C CA . SER A 1 83 ? -19.937 4.437 0.384 1.00 80.00 83 SER A CA 1
ATOM 615 C C . SER A 1 83 ? -21.245 4.207 1.133 1.00 80.00 83 SER A C 1
ATOM 617 O O . SER A 1 83 ? -21.343 4.511 2.319 1.00 80.00 83 SER A O 1
ATOM 619 N N . ALA A 1 84 ? -22.255 3.654 0.460 1.00 77.19 84 ALA A N 1
ATOM 620 C CA . ALA A 1 84 ? -23.562 3.407 1.078 1.00 77.19 84 ALA A CA 1
ATOM 621 C C . ALA A 1 84 ? -23.483 2.499 2.325 1.00 77.19 84 ALA A C 1
ATOM 623 O O . ALA A 1 84 ? -24.316 2.597 3.215 1.00 77.19 84 ALA A O 1
ATOM 624 N N . GLN A 1 85 ? -22.456 1.646 2.404 1.00 77.56 85 GLN A N 1
ATOM 625 C CA . GLN A 1 85 ? -22.233 0.704 3.505 1.00 77.56 85 GLN A CA 1
ATOM 626 C C . GLN A 1 85 ? -21.340 1.260 4.633 1.00 77.56 85 GLN A C 1
ATOM 628 O O . GLN A 1 85 ? -21.169 0.590 5.648 1.00 77.56 85 GLN A O 1
ATOM 633 N N . GLY A 1 86 ? -20.757 2.458 4.481 1.00 84.19 86 GLY A N 1
ATOM 634 C CA . GLY A 1 86 ? -19.905 3.080 5.503 1.00 84.19 86 GLY A CA 1
ATOM 635 C C . GLY A 1 86 ? -18.760 3.922 4.935 1.00 84.19 86 GLY A C 1
ATOM 636 O O . GLY A 1 86 ? -18.821 4.442 3.820 1.00 84.19 86 GLY A O 1
ATOM 637 N N . PHE A 1 87 ? -17.686 4.060 5.710 1.00 85.06 87 PHE A N 1
ATOM 638 C CA . PHE A 1 87 ? -16.516 4.867 5.370 1.00 85.06 87 PHE A CA 1
ATOM 639 C C . PHE A 1 87 ? -15.289 3.986 5.156 1.00 85.06 87 PHE A C 1
ATOM 641 O O . PHE A 1 87 ? -15.005 3.084 5.941 1.00 85.06 87 PHE A O 1
ATOM 648 N N . SER A 1 88 ? -14.517 4.291 4.119 1.00 86.56 88 SER A N 1
ATOM 649 C CA . SER A 1 88 ? -13.202 3.699 3.876 1.00 86.56 88 SER A CA 1
ATOM 650 C C . SER A 1 88 ? -12.159 4.808 3.765 1.00 86.56 88 SER A C 1
ATOM 652 O O . SER A 1 88 ? -12.457 5.918 3.321 1.00 86.56 88 SER A O 1
ATOM 654 N N . SER A 1 89 ? -10.934 4.551 4.216 1.00 86.94 89 SER A N 1
ATOM 655 C CA . SER A 1 89 ? -9.817 5.486 4.051 1.00 86.94 89 SER A CA 1
ATOM 656 C C . SER A 1 89 ? -8.644 4.793 3.372 1.00 86.94 89 SER A C 1
ATOM 658 O O . SER A 1 89 ? -8.427 3.594 3.534 1.00 86.94 89 SER A O 1
ATOM 660 N N . SER A 1 90 ? -7.897 5.552 2.585 1.00 89.06 90 SER A N 1
ATOM 661 C CA . SER A 1 90 ? -6.668 5.137 1.916 1.00 89.06 90 SER A CA 1
ATOM 662 C C . SER A 1 90 ? -5.541 6.070 2.331 1.00 89.06 90 SER A C 1
ATOM 664 O O . SER A 1 90 ? -5.783 7.248 2.596 1.00 89.06 90 SER A O 1
ATOM 666 N N . VAL A 1 91 ? -4.320 5.548 2.389 1.00 91.12 91 VAL A N 1
ATOM 667 C CA . VAL A 1 91 ? -3.144 6.321 2.806 1.00 91.12 91 VAL A CA 1
ATOM 668 C C . VAL A 1 91 ? -2.208 6.512 1.627 1.00 91.12 91 VAL A C 1
ATOM 670 O O . VAL A 1 91 ? -1.838 5.541 0.973 1.00 91.12 91 VAL A O 1
ATOM 673 N N . ILE A 1 92 ? -1.787 7.746 1.382 1.00 90.69 92 ILE A N 1
ATOM 674 C CA . ILE A 1 92 ? -0.713 8.065 0.446 1.00 90.69 92 ILE A CA 1
ATOM 675 C C . ILE A 1 92 ? 0.538 8.395 1.253 1.00 90.69 92 ILE A C 1
ATOM 677 O O . ILE A 1 92 ? 0.530 9.255 2.137 1.00 90.69 92 ILE A O 1
ATOM 681 N N . LEU A 1 93 ? 1.625 7.701 0.929 1.00 89.94 93 LEU A N 1
ATOM 682 C CA . LEU A 1 93 ? 2.950 7.962 1.475 1.00 89.94 93 LEU A CA 1
ATOM 683 C C . LEU A 1 93 ? 3.791 8.661 0.411 1.00 89.94 93 LEU A C 1
ATOM 685 O O . LEU A 1 93 ? 3.751 8.298 -0.764 1.00 89.94 93 LEU A O 1
ATOM 689 N N . SER A 1 94 ? 4.554 9.667 0.821 1.00 87.75 94 SER A N 1
ATOM 690 C CA . SER A 1 94 ? 5.492 10.371 -0.052 1.00 87.75 94 SER A CA 1
ATOM 691 C C . SER A 1 94 ? 6.842 10.506 0.635 1.00 87.75 94 SER A C 1
ATOM 693 O O . SER A 1 94 ? 6.913 10.623 1.858 1.00 87.75 94 SER A O 1
ATOM 695 N N . LYS A 1 95 ? 7.908 10.511 -0.154 1.00 88.88 95 LYS A N 1
ATOM 696 C CA . LYS A 1 95 ? 9.277 10.734 0.299 1.00 88.88 95 LYS A CA 1
ATOM 697 C C . LYS A 1 95 ? 9.909 11.779 -0.609 1.00 88.88 95 LYS A C 1
ATOM 699 O O . LYS A 1 95 ? 9.724 11.730 -1.821 1.00 88.88 95 LYS A O 1
ATOM 704 N N . VAL A 1 96 ? 10.630 12.722 -0.016 1.00 86.81 96 VAL A N 1
ATOM 705 C CA . VAL A 1 96 ? 11.432 13.698 -0.757 1.00 86.81 96 VAL A CA 1
ATOM 706 C C . VAL A 1 96 ? 12.883 13.273 -0.644 1.00 86.81 96 VAL A C 1
ATOM 708 O O . VAL A 1 96 ? 13.409 13.145 0.465 1.00 86.81 96 VAL A O 1
ATOM 711 N N . ASP A 1 97 ? 13.534 13.042 -1.778 1.00 81.94 97 ASP A N 1
ATOM 712 C CA . ASP A 1 97 ? 14.949 12.704 -1.767 1.00 81.94 97 ASP A CA 1
ATOM 713 C C . ASP A 1 97 ? 15.788 13.971 -1.542 1.00 81.94 97 ASP A C 1
ATOM 715 O O . ASP A 1 97 ? 15.719 14.917 -2.328 1.00 81.94 97 ASP A O 1
ATOM 719 N N . PRO A 1 98 ? 16.628 14.023 -0.492 1.00 77.88 98 PRO A N 1
ATOM 720 C CA . PRO A 1 98 ? 17.344 15.246 -0.127 1.00 77.88 98 PRO A CA 1
ATOM 721 C C . PRO A 1 98 ? 18.389 15.667 -1.170 1.00 77.88 98 PRO A C 1
ATOM 723 O O . PRO A 1 98 ? 18.814 16.819 -1.178 1.00 77.88 98 PRO A O 1
ATOM 726 N N . LYS A 1 99 ? 18.812 14.740 -2.041 1.00 80.19 99 LYS A N 1
ATOM 727 C CA . LYS A 1 99 ? 19.815 14.984 -3.087 1.00 80.19 99 LYS A CA 1
ATOM 728 C C . LYS A 1 99 ? 19.205 15.537 -4.375 1.00 80.19 99 LYS A C 1
ATOM 730 O O . LYS A 1 99 ? 19.759 16.465 -4.947 1.00 80.19 99 LYS A O 1
ATOM 735 N N . THR A 1 100 ? 18.082 14.983 -4.828 1.00 82.69 100 THR A N 1
ATOM 736 C CA . THR A 1 100 ? 17.434 15.367 -6.096 1.00 82.69 100 THR A CA 1
ATOM 737 C C . THR A 1 100 ? 16.291 16.359 -5.897 1.00 82.69 100 THR A C 1
ATOM 739 O O . THR A 1 100 ? 15.838 16.961 -6.864 1.00 82.69 100 THR A O 1
ATOM 742 N N . LYS A 1 101 ? 15.827 16.545 -4.650 1.00 82.88 101 LYS A N 1
ATOM 743 C CA . LYS A 1 101 ? 14.601 17.280 -4.285 1.00 82.88 101 LYS A CA 1
ATOM 744 C C . LYS A 1 101 ? 13.346 16.748 -4.986 1.00 82.88 101 LYS A C 1
ATOM 746 O O . LYS A 1 101 ? 12.313 17.413 -4.996 1.00 82.88 101 LYS A O 1
ATOM 751 N N . GLU A 1 102 ? 13.424 15.548 -5.553 1.00 83.19 102 GLU A N 1
ATOM 752 C CA . GLU A 1 102 ? 12.309 14.916 -6.233 1.00 83.19 102 GLU A CA 1
ATOM 753 C C . GLU A 1 102 ? 11.385 14.273 -5.198 1.00 83.19 102 GLU A C 1
ATOM 755 O O . GLU A 1 102 ? 11.831 13.600 -4.261 1.00 83.19 102 GLU A O 1
ATOM 760 N N . LYS A 1 103 ? 10.083 14.523 -5.342 1.00 83.94 103 LYS A N 1
ATOM 761 C CA . LYS A 1 103 ? 9.055 13.943 -4.483 1.00 83.94 103 LYS A CA 1
ATOM 762 C C . LYS A 1 103 ? 8.567 12.648 -5.118 1.00 83.94 103 LYS A C 1
ATOM 764 O O . LYS A 1 103 ? 7.805 12.672 -6.081 1.00 83.94 103 LYS A O 1
ATOM 769 N N . VAL A 1 104 ? 8.954 11.521 -4.535 1.00 84.38 104 VAL A N 1
ATOM 770 C CA . VAL A 1 104 ? 8.415 10.215 -4.910 1.00 84.38 104 VAL A CA 1
ATOM 771 C C . VAL A 1 104 ? 7.152 9.976 -4.095 1.00 84.38 104 VAL A C 1
ATOM 773 O O . VAL A 1 104 ? 7.193 9.881 -2.868 1.00 84.38 104 VAL A O 1
ATOM 776 N N . THR A 1 105 ? 6.014 9.879 -4.773 1.00 86.81 105 THR A N 1
ATOM 777 C CA . THR A 1 105 ? 4.723 9.556 -4.155 1.00 86.81 105 THR A CA 1
ATOM 778 C C . THR A 1 105 ? 4.338 8.117 -4.480 1.00 86.81 105 THR A C 1
ATOM 780 O O . THR A 1 105 ? 4.407 7.680 -5.632 1.00 86.81 105 THR A O 1
ATOM 783 N N . LEU A 1 106 ? 3.952 7.361 -3.452 1.00 83.94 106 LEU A N 1
ATOM 784 C CA . LEU A 1 106 ? 3.458 6.000 -3.613 1.00 83.94 106 LEU A CA 1
ATOM 785 C C . LEU A 1 106 ? 1.977 6.000 -4.003 1.00 83.94 106 LEU A C 1
ATOM 787 O O . LEU A 1 106 ? 1.233 6.897 -3.596 1.00 83.94 106 LEU A O 1
ATOM 791 N N . PRO A 1 107 ? 1.523 4.972 -4.741 1.00 84.31 107 PRO A N 1
ATOM 792 C CA . PRO A 1 107 ? 0.104 4.767 -4.981 1.00 84.31 107 PRO A CA 1
ATOM 793 C C . PRO A 1 107 ? -0.688 4.692 -3.665 1.00 84.31 107 PRO A C 1
ATOM 795 O O . PRO A 1 107 ? -0.151 4.211 -2.660 1.00 84.31 107 PRO A O 1
ATOM 798 N N . PRO A 1 108 ? -1.969 5.104 -3.661 1.00 84.62 108 PRO A N 1
ATOM 799 C CA . PRO A 1 108 ? -2.814 5.010 -2.479 1.00 84.62 108 PRO A CA 1
ATOM 800 C C . PRO A 1 108 ? -2.864 3.579 -1.939 1.00 84.62 108 PRO A C 1
ATOM 802 O O . PRO A 1 108 ? -3.292 2.649 -2.623 1.00 84.62 108 PRO A O 1
ATOM 805 N N . ILE A 1 109 ? -2.449 3.406 -0.689 1.00 84.56 109 ILE A N 1
ATOM 806 C CA . ILE A 1 109 ? -2.503 2.133 0.015 1.00 84.56 109 ILE A CA 1
ATOM 807 C C . ILE A 1 109 ? -3.948 1.913 0.456 1.00 84.56 109 ILE A C 1
ATOM 809 O O . ILE A 1 109 ? -4.476 2.625 1.316 1.00 84.56 109 ILE A O 1
ATOM 813 N N . HIS A 1 110 ? -4.579 0.912 -0.145 1.00 80.25 110 HIS A N 1
ATOM 814 C CA . HIS A 1 110 ? -5.897 0.418 0.220 1.00 80.25 110 HIS A CA 1
ATOM 815 C C . HIS A 1 110 ? -5.905 -1.111 0.188 1.00 80.25 110 HIS A C 1
ATOM 817 O O . HIS A 1 110 ? -5.040 -1.737 -0.431 1.00 80.25 110 HIS A O 1
ATOM 823 N N . LEU A 1 111 ? -6.893 -1.711 0.848 1.00 76.81 111 LEU A N 1
ATOM 824 C CA . LEU A 1 111 ? -7.104 -3.155 0.791 1.00 76.81 111 LEU A CA 1
ATOM 825 C C . LEU A 1 111 ? -7.384 -3.621 -0.647 1.00 76.81 111 LEU A C 1
ATOM 827 O O . LEU A 1 111 ? -8.003 -2.875 -1.421 1.00 76.81 111 LEU A O 1
ATOM 831 N N . PRO A 1 112 ? -6.968 -4.847 -1.010 1.00 74.31 112 PRO A N 1
ATOM 832 C CA . PRO A 1 112 ? -7.327 -5.452 -2.284 1.00 74.31 112 PRO A CA 1
ATOM 833 C C . PRO A 1 112 ? -8.846 -5.437 -2.516 1.00 74.31 112 PRO A C 1
ATOM 835 O O . PRO A 1 112 ? -9.614 -5.523 -1.554 1.00 74.31 112 PRO A O 1
ATOM 838 N N . PRO A 1 113 ? -9.310 -5.360 -3.778 1.00 68.44 113 PRO A N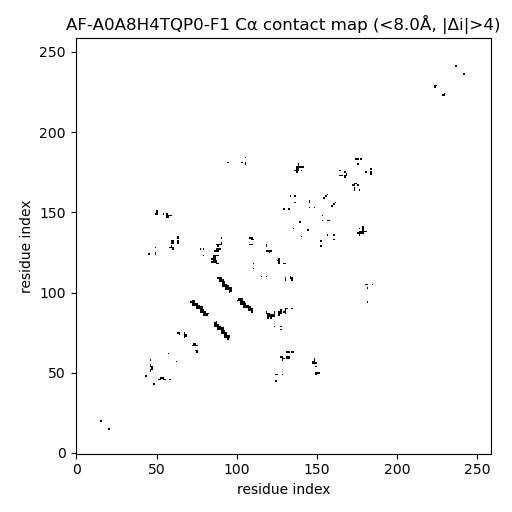 1
ATOM 839 C CA . PRO A 1 113 ? -10.733 -5.342 -4.107 1.00 68.44 113 PRO A CA 1
ATOM 840 C C . PRO A 1 113 ? -11.552 -6.466 -3.466 1.00 68.44 113 PRO A C 1
ATOM 842 O O . PRO A 1 113 ? -12.668 -6.200 -3.029 1.00 68.44 113 PRO A O 1
ATOM 845 N N . ALA A 1 114 ? -10.973 -7.665 -3.349 1.00 68.94 114 ALA A N 1
ATOM 846 C CA . ALA A 1 114 ? -11.598 -8.837 -2.736 1.00 68.94 114 ALA A CA 1
ATOM 847 C C . ALA A 1 114 ? -11.959 -8.632 -1.254 1.00 68.94 114 ALA A C 1
ATOM 849 O O . ALA A 1 114 ? -12.934 -9.189 -0.768 1.00 68.94 114 ALA A O 1
ATOM 850 N N . GLN A 1 115 ? -11.214 -7.778 -0.551 1.00 69.31 115 GLN A N 1
ATOM 851 C CA . GLN A 1 115 ? -11.358 -7.550 0.886 1.00 69.31 115 GLN A CA 1
ATOM 852 C C . GLN A 1 115 ? -11.831 -6.130 1.217 1.00 69.31 115 GLN A C 1
ATOM 854 O O . GLN A 1 115 ? -11.720 -5.666 2.353 1.00 69.31 115 GLN A O 1
ATOM 859 N N . LYS A 1 116 ? -12.396 -5.413 0.236 1.00 70.19 116 LYS A N 1
ATOM 860 C CA . LYS A 1 116 ? -12.925 -4.057 0.445 1.00 70.19 116 LYS A CA 1
ATOM 861 C C . LYS A 1 116 ? -13.963 -3.995 1.563 1.00 70.19 116 LYS A C 1
ATOM 863 O O . LYS A 1 116 ? -13.987 -2.997 2.270 1.00 70.19 116 LYS A O 1
ATOM 868 N N . ALA A 1 117 ? -14.761 -5.045 1.756 1.00 71.38 117 ALA A N 1
ATOM 869 C CA . ALA A 1 117 ? -15.764 -5.108 2.820 1.00 71.38 117 ALA A CA 1
ATOM 870 C C . ALA A 1 117 ? -15.147 -4.986 4.227 1.00 71.38 117 ALA A C 1
ATOM 872 O O . ALA A 1 117 ? -15.696 -4.287 5.070 1.00 71.38 117 ALA A O 1
ATOM 873 N N . LEU A 1 118 ? -13.959 -5.562 4.457 1.00 73.31 118 LEU A N 1
ATOM 874 C CA . LEU A 1 118 ? -13.232 -5.459 5.733 1.00 73.31 118 LEU A CA 1
ATOM 875 C C . LEU A 1 118 ? -12.697 -4.040 6.000 1.00 73.31 118 LEU A C 1
ATOM 877 O O . LEU A 1 118 ? -12.459 -3.661 7.150 1.00 73.31 118 LEU A O 1
ATOM 881 N N . ALA A 1 119 ? -12.514 -3.251 4.936 1.00 74.88 119 ALA A N 1
ATOM 882 C CA . ALA A 1 119 ? -12.071 -1.860 5.005 1.00 74.88 119 ALA A CA 1
ATOM 883 C C . ALA A 1 119 ? -13.178 -0.900 5.450 1.00 74.88 119 ALA A C 1
ATOM 885 O O . ALA A 1 119 ? -12.881 0.218 5.880 1.00 74.88 119 ALA A O 1
ATOM 886 N N . VAL A 1 120 ? -14.440 -1.292 5.255 1.00 81.25 120 VAL A N 1
ATOM 887 C CA . VAL A 1 120 ? -15.587 -0.427 5.511 1.00 81.25 120 VAL A CA 1
ATOM 888 C C . VAL A 1 120 ? -15.826 -0.378 7.012 1.00 81.25 120 VAL A C 1
ATOM 890 O O . VAL A 1 120 ? -16.025 -1.400 7.666 1.00 81.25 120 VAL A O 1
ATOM 893 N N . ARG A 1 121 ? -15.783 0.831 7.569 1.00 83.12 121 ARG A N 1
ATOM 894 C CA . ARG A 1 121 ? -16.069 1.090 8.979 1.00 83.12 121 ARG A CA 1
ATOM 895 C C . ARG A 1 121 ? -17.287 1.994 9.125 1.00 83.12 121 ARG A C 1
ATOM 897 O O . ARG A 1 121 ? -17.523 2.839 8.257 1.00 83.12 121 ARG A O 1
ATOM 904 N N . PRO A 1 122 ? -18.055 1.846 10.216 1.00 83.44 122 PRO A N 1
ATOM 905 C CA . PRO A 1 122 ? -19.249 2.653 10.449 1.00 83.44 122 PRO A CA 1
ATOM 906 C C . PRO A 1 122 ? -18.911 4.133 10.649 1.00 83.44 122 PRO A C 1
ATOM 908 O O . PRO A 1 122 ? -19.708 4.996 10.289 1.00 83.44 122 PRO A O 1
ATOM 911 N N . THR A 1 123 ? -17.719 4.449 11.169 1.00 84.75 123 THR A N 1
ATOM 912 C CA . THR A 1 123 ? -17.285 5.831 11.389 1.00 84.75 123 THR A CA 1
ATOM 913 C C . THR A 1 123 ? -16.095 6.220 10.511 1.00 84.75 123 THR A C 1
ATOM 915 O O . THR A 1 123 ? -15.153 5.455 10.290 1.00 84.75 123 THR A O 1
ATOM 918 N N . ALA A 1 124 ? -16.102 7.472 10.046 1.00 83.00 124 ALA A N 1
ATOM 919 C CA . ALA A 1 124 ? -14.991 8.081 9.310 1.00 83.00 124 ALA A CA 1
ATOM 920 C C . ALA A 1 124 ? -13.665 8.023 10.089 1.00 83.00 124 ALA A C 1
ATOM 922 O O . ALA A 1 124 ? -12.580 7.910 9.516 1.00 83.00 124 ALA A O 1
ATOM 923 N N . LEU A 1 125 ? -13.754 8.109 11.415 1.00 83.50 125 LEU A N 1
ATOM 924 C CA . LEU A 1 125 ? -12.599 8.102 12.291 1.00 83.50 125 LEU A CA 1
ATOM 925 C C . LEU A 1 125 ? -11.980 6.707 12.386 1.00 83.50 125 LEU A C 1
ATOM 927 O O . LEU A 1 125 ? -10.773 6.582 12.192 1.00 83.50 125 LEU A O 1
ATOM 931 N N . GLU A 1 126 ? -12.775 5.663 12.616 1.00 84.81 126 GLU A N 1
ATOM 932 C CA . GLU A 1 126 ? -12.290 4.277 12.584 1.00 84.81 126 GLU A CA 1
ATOM 933 C C . GLU A 1 126 ? -11.695 3.923 11.223 1.00 84.81 126 GLU A C 1
ATOM 935 O O . GLU A 1 126 ? -10.627 3.318 11.174 1.00 84.81 126 GLU A O 1
ATOM 940 N N . ALA A 1 127 ? -12.310 4.374 10.123 1.00 87.12 127 ALA A N 1
ATOM 941 C CA . ALA A 1 127 ? -11.782 4.153 8.779 1.00 87.12 127 ALA A CA 1
ATOM 942 C C . ALA A 1 127 ? -10.353 4.706 8.621 1.00 87.12 127 ALA A C 1
ATOM 944 O O . ALA A 1 127 ? -9.477 4.018 8.092 1.00 87.12 127 ALA A O 1
ATOM 945 N N . LYS A 1 128 ? -10.080 5.915 9.135 1.00 87.81 128 LYS A N 1
ATOM 946 C CA . LYS A 1 128 ? -8.728 6.507 9.124 1.00 87.81 128 LYS A CA 1
ATOM 947 C C . LYS A 1 128 ? -7.730 5.696 9.944 1.00 87.81 128 LYS A C 1
ATOM 949 O O . LYS A 1 128 ? -6.595 5.503 9.512 1.00 87.81 128 LYS A O 1
ATOM 954 N N . HIS A 1 129 ? -8.141 5.216 11.116 1.00 88.19 129 HIS A N 1
ATOM 955 C CA . HIS A 1 129 ? -7.272 4.418 11.982 1.00 88.19 129 HIS A CA 1
ATOM 956 C C . HIS A 1 129 ? -6.982 3.055 11.371 1.00 88.19 129 HIS A C 1
ATOM 958 O O . HIS A 1 129 ? -5.825 2.649 11.328 1.00 88.19 129 HIS A O 1
ATOM 964 N N . PHE A 1 130 ? -7.995 2.402 10.813 1.00 88.50 130 PHE A N 1
ATOM 965 C CA . PHE A 1 130 ? -7.844 1.161 10.074 1.00 88.50 130 PHE A CA 1
ATOM 966 C C . PHE A 1 130 ? -6.853 1.318 8.910 1.00 88.50 130 PHE A C 1
ATOM 968 O O . PHE A 1 130 ? -5.904 0.543 8.788 1.00 88.50 130 PHE A O 1
ATOM 975 N N . ALA A 1 131 ? -7.013 2.372 8.104 1.00 89.94 131 ALA A N 1
ATOM 976 C CA . ALA A 1 131 ? -6.115 2.661 6.989 1.00 89.94 131 ALA A CA 1
ATOM 977 C C . ALA A 1 131 ? -4.669 2.902 7.453 1.00 89.94 131 ALA A C 1
ATOM 979 O O . ALA A 1 131 ? -3.733 2.393 6.837 1.00 89.94 131 ALA A O 1
ATOM 980 N N . ALA A 1 132 ? -4.480 3.614 8.570 1.00 90.12 132 ALA A N 1
ATOM 981 C CA . ALA A 1 132 ? -3.161 3.824 9.160 1.00 90.12 132 ALA A CA 1
ATOM 982 C C . ALA A 1 132 ? -2.505 2.511 9.610 1.00 90.12 132 ALA A C 1
ATOM 984 O O . ALA A 1 132 ? -1.308 2.326 9.406 1.00 90.12 132 ALA A O 1
ATOM 985 N N . ILE A 1 133 ? -3.274 1.589 10.194 1.00 90.00 133 ILE A N 1
ATOM 986 C CA . ILE A 1 133 ? -2.755 0.290 10.641 1.00 90.00 133 ILE A CA 1
ATOM 987 C C . ILE A 1 133 ? -2.392 -0.580 9.445 1.00 90.00 133 ILE A C 1
ATOM 989 O O . ILE A 1 133 ? -1.327 -1.187 9.447 1.00 90.00 133 ILE A O 1
ATOM 993 N N . TYR A 1 134 ? -3.236 -0.622 8.416 1.00 88.94 134 TYR A N 1
ATOM 994 C CA . TYR A 1 134 ? -2.925 -1.383 7.212 1.00 88.94 134 TYR A CA 1
ATOM 995 C C . TYR A 1 134 ? -1.672 -0.830 6.512 1.00 88.94 134 TYR A C 1
ATOM 997 O O . TYR A 1 134 ? -0.783 -1.594 6.138 1.00 88.94 134 TYR A O 1
ATOM 1005 N N . ALA A 1 135 ? -1.539 0.498 6.413 1.00 90.19 135 ALA A N 1
ATOM 1006 C CA . ALA A 1 135 ? -0.323 1.136 5.909 1.00 90.19 135 ALA A CA 1
ATOM 1007 C C . ALA A 1 135 ? 0.906 0.812 6.778 1.00 90.19 135 ALA A C 1
ATOM 1009 O O . ALA A 1 135 ? 1.965 0.489 6.245 1.00 90.19 135 ALA A O 1
ATOM 1010 N N . LEU A 1 136 ? 0.762 0.821 8.108 1.00 89.06 136 LEU A N 1
ATOM 1011 C CA . LEU A 1 136 ? 1.810 0.371 9.025 1.00 89.06 136 LEU A CA 1
ATOM 1012 C C . LEU A 1 136 ? 2.167 -1.096 8.796 1.00 89.06 136 LEU A C 1
ATOM 1014 O O . LEU A 1 136 ? 3.344 -1.421 8.808 1.00 89.06 136 LEU A O 1
ATOM 1018 N N . TYR A 1 137 ? 1.198 -1.979 8.568 1.00 89.25 137 TYR A N 1
ATOM 1019 C CA . TYR A 1 137 ? 1.465 -3.394 8.321 1.00 89.25 137 TYR A CA 1
ATOM 1020 C C . TYR A 1 137 ? 2.253 -3.602 7.029 1.00 89.25 137 TYR A C 1
ATOM 1022 O O . TYR A 1 137 ? 3.181 -4.403 6.992 1.00 89.25 137 TYR A O 1
ATOM 1030 N N . ARG A 1 138 ? 1.950 -2.830 5.983 1.00 86.62 138 ARG A N 1
ATOM 1031 C CA . ARG A 1 138 ? 2.676 -2.889 4.706 1.00 86.62 138 ARG A CA 1
ATOM 1032 C C . ARG A 1 138 ? 4.167 -2.580 4.851 1.00 86.62 138 ARG A C 1
ATOM 1034 O O . ARG A 1 138 ? 4.958 -3.185 4.146 1.00 86.62 138 ARG A O 1
ATOM 1041 N N . VAL A 1 139 ? 4.534 -1.695 5.779 1.00 86.56 139 VAL A N 1
ATOM 1042 C CA . VAL A 1 139 ? 5.916 -1.208 5.957 1.00 86.56 139 VAL A CA 1
ATOM 1043 C C . VAL A 1 139 ? 6.623 -1.840 7.167 1.00 86.56 139 VAL A C 1
ATOM 1045 O O . VAL A 1 139 ? 7.836 -2.014 7.183 1.00 86.56 139 VAL A O 1
ATOM 1048 N N . CYS A 1 140 ? 5.877 -2.191 8.213 1.00 84.69 140 CYS A N 1
ATOM 1049 C CA . CYS A 1 140 ? 6.380 -2.677 9.501 1.00 84.69 140 CYS A CA 1
ATOM 1050 C C . CYS A 1 140 ? 5.915 -4.102 9.837 1.00 84.69 140 CYS A C 1
ATOM 1052 O O . CYS A 1 140 ? 5.864 -4.447 11.018 1.00 84.69 140 CYS A O 1
ATOM 1054 N N . ASN A 1 141 ? 5.592 -4.941 8.848 1.00 84.00 141 ASN A N 1
ATOM 1055 C CA . ASN A 1 141 ? 5.158 -6.331 9.075 1.00 84.00 141 ASN A CA 1
ATOM 1056 C C . ASN A 1 141 ? 6.137 -7.163 9.929 1.00 84.00 141 ASN A C 1
ATOM 1058 O O . ASN A 1 141 ? 5.694 -8.037 10.667 1.00 84.00 141 ASN A O 1
ATOM 1062 N N . MET A 1 142 ? 7.443 -6.886 9.868 1.00 81.00 142 MET A N 1
ATOM 1063 C CA . MET A 1 142 ? 8.471 -7.595 10.645 1.00 81.00 142 MET A CA 1
ATOM 1064 C C . MET A 1 142 ? 8.619 -7.082 12.088 1.00 81.00 142 MET A C 1
ATOM 1066 O O . MET A 1 142 ? 9.330 -7.684 12.892 1.00 81.00 142 MET A O 1
ATOM 1070 N N . ARG A 1 143 ? 7.983 -5.958 12.446 1.00 79.56 143 ARG A N 1
ATOM 1071 C CA . ARG A 1 143 ? 8.071 -5.369 13.791 1.00 79.56 143 ARG A CA 1
ATOM 1072 C C . ARG A 1 143 ? 6.943 -5.889 14.680 1.00 79.56 143 ARG A C 1
ATOM 1074 O O . ARG A 1 143 ? 5.790 -5.964 14.265 1.00 79.56 143 ARG A O 1
ATOM 1081 N N . ASN A 1 144 ? 7.245 -6.148 15.952 1.00 77.81 144 ASN A N 1
ATOM 1082 C CA . ASN A 1 144 ? 6.231 -6.538 16.933 1.00 77.81 144 ASN A CA 1
ATOM 1083 C C . ASN A 1 144 ? 5.385 -5.324 17.371 1.00 77.81 144 ASN A C 1
ATOM 1085 O O . ASN A 1 144 ? 5.632 -4.708 18.407 1.00 77.81 144 ASN A O 1
ATOM 1089 N N . MET A 1 145 ? 4.396 -4.956 16.551 1.00 80.75 145 MET A N 1
ATOM 1090 C CA . MET A 1 145 ? 3.489 -3.821 16.794 1.00 80.75 145 MET A CA 1
ATOM 1091 C C . MET A 1 145 ? 2.271 -4.169 17.654 1.00 80.75 145 MET A C 1
ATOM 1093 O O . MET A 1 145 ? 1.529 -3.273 18.055 1.00 80.75 145 MET A O 1
ATOM 1097 N N . THR A 1 146 ? 2.095 -5.441 18.021 1.00 77.50 146 THR A N 1
ATOM 1098 C CA . THR A 1 146 ? 0.967 -5.918 18.837 1.00 77.50 146 THR A CA 1
ATOM 1099 C C . THR A 1 146 ? 0.817 -5.134 20.145 1.00 77.50 146 THR A C 1
ATOM 1101 O O . THR A 1 146 ? -0.294 -4.848 20.574 1.00 77.50 146 THR A O 1
ATOM 1104 N N . LEU A 1 147 ? 1.925 -4.749 20.782 1.00 77.75 147 LEU A N 1
ATOM 1105 C CA . LEU A 1 147 ? 1.897 -4.036 22.063 1.00 77.75 147 LEU A CA 1
ATOM 1106 C C . LEU A 1 147 ? 1.476 -2.565 21.929 1.00 77.75 147 LEU A C 1
ATOM 1108 O O . LEU A 1 147 ? 0.961 -1.995 22.886 1.00 77.75 147 LEU A O 1
ATOM 1112 N N . MET A 1 148 ? 1.659 -1.958 20.753 1.00 78.00 148 MET A N 1
ATOM 1113 C CA . MET A 1 148 ? 1.338 -0.547 20.502 1.00 78.00 148 MET A CA 1
ATOM 1114 C C . MET A 1 148 ? -0.058 -0.329 19.916 1.00 78.00 148 MET A C 1
ATOM 1116 O O . MET A 1 148 ? -0.521 0.809 19.859 1.00 78.00 148 MET A O 1
ATOM 1120 N N . LEU A 1 149 ? -0.731 -1.398 19.490 1.00 81.81 149 LEU A N 1
ATOM 1121 C CA . LEU A 1 149 ? -2.061 -1.330 18.895 1.00 81.81 149 LEU A CA 1
ATOM 1122 C C . LEU A 1 149 ? -3.162 -1.594 19.931 1.00 81.81 149 LEU A C 1
ATOM 1124 O O . LEU A 1 149 ? -2.965 -2.432 20.817 1.00 81.81 149 LEU A O 1
ATOM 1128 N N . PRO A 1 150 ? -4.330 -0.933 19.806 1.00 80.88 150 PRO A N 1
ATOM 1129 C CA . PRO A 1 150 ? -5.498 -1.263 20.615 1.00 80.88 150 PRO A CA 1
ATOM 1130 C C . PRO A 1 150 ? -5.963 -2.712 20.394 1.00 80.88 150 PRO A C 1
ATOM 1132 O O . PRO A 1 150 ? -5.758 -3.237 19.297 1.00 80.88 150 PRO A O 1
ATOM 1135 N N . PRO A 1 151 ? -6.604 -3.359 21.388 1.00 80.19 151 PRO A N 1
ATOM 1136 C CA . PRO A 1 151 ? -6.980 -4.775 21.337 1.00 80.19 151 PRO A CA 1
ATOM 1137 C C . PRO A 1 151 ? -7.760 -5.182 20.083 1.00 80.19 151 PRO A C 1
ATOM 1139 O O . PRO A 1 151 ? -7.442 -6.211 19.489 1.00 80.19 151 PRO A O 1
ATOM 1142 N N . ASP A 1 152 ? -8.703 -4.350 19.637 1.00 79.06 152 ASP A N 1
ATOM 1143 C CA . ASP A 1 152 ? -9.499 -4.608 18.430 1.00 79.06 152 ASP A CA 1
ATOM 1144 C C . ASP A 1 152 ? -8.630 -4.714 17.176 1.00 79.06 152 ASP A C 1
ATOM 1146 O O . ASP A 1 152 ? -8.798 -5.609 16.353 1.00 79.06 152 ASP A O 1
ATOM 1150 N N . TYR A 1 153 ? -7.619 -3.853 17.066 1.00 81.00 153 TYR A N 1
ATOM 1151 C CA . TYR A 1 153 ? -6.703 -3.853 15.930 1.00 81.00 153 TYR A CA 1
ATOM 1152 C C . TYR A 1 153 ? -5.549 -4.846 16.076 1.00 81.00 153 TYR A C 1
ATOM 1154 O O . TYR A 1 153 ? -4.905 -5.180 15.081 1.00 81.00 153 TYR A O 1
ATOM 1162 N N . ARG A 1 154 ? -5.271 -5.343 17.288 1.00 83.44 154 ARG A N 1
ATOM 1163 C CA . ARG A 1 154 ? -4.280 -6.412 17.495 1.00 83.44 154 ARG A CA 1
ATOM 1164 C C . ARG A 1 154 ? -4.714 -7.716 16.852 1.00 83.44 154 ARG A C 1
ATOM 1166 O O . ARG A 1 154 ? -3.859 -8.408 16.307 1.00 83.44 154 ARG A O 1
ATOM 1173 N N . LYS A 1 155 ? -6.007 -8.044 16.938 1.00 85.81 155 LYS A N 1
ATOM 1174 C CA . LYS A 1 155 ? -6.573 -9.235 16.291 1.00 85.81 155 LYS A CA 1
ATOM 1175 C C . LYS A 1 155 ? -6.358 -9.154 14.782 1.00 85.81 155 LYS A C 1
ATOM 1177 O O . LYS A 1 155 ? -5.685 -10.012 14.225 1.00 85.81 155 LYS A O 1
ATOM 1182 N N . LEU A 1 156 ? -6.736 -8.020 14.184 1.00 84.81 156 LEU A N 1
ATOM 1183 C CA . LEU A 1 156 ? -6.502 -7.742 12.762 1.00 84.81 156 LEU A CA 1
ATOM 1184 C C . LEU A 1 156 ? -5.019 -7.869 12.375 1.00 84.81 156 LEU A C 1
ATOM 1186 O O . LEU A 1 156 ? -4.683 -8.407 11.324 1.00 84.81 156 LEU A O 1
ATOM 1190 N N . TRP A 1 157 ? -4.113 -7.397 13.238 1.00 87.31 157 TRP A N 1
ATOM 1191 C CA . TRP A 1 157 ? -2.674 -7.476 12.989 1.00 87.31 157 TRP A CA 1
ATOM 1192 C C . TRP A 1 157 ? -2.114 -8.899 13.008 1.00 87.31 157 TRP A C 1
ATOM 1194 O O . TRP A 1 157 ? -1.179 -9.196 12.263 1.00 87.31 157 TRP A O 1
ATOM 1204 N N . LYS A 1 158 ? -2.641 -9.761 13.879 1.00 86.06 158 LYS A N 1
ATOM 1205 C CA . LYS A 1 158 ? -2.144 -11.127 14.071 1.00 86.06 158 LYS A CA 1
ATOM 1206 C C . LYS A 1 158 ? -2.818 -12.161 13.178 1.00 86.06 158 LYS A C 1
ATOM 1208 O O . LYS A 1 158 ? -2.176 -13.157 12.873 1.00 86.06 158 LYS A O 1
ATOM 1213 N N . GLU A 1 159 ? -4.068 -11.943 12.795 1.00 86.06 159 GLU A N 1
ATOM 1214 C CA . GLU A 1 159 ? -4.882 -12.948 12.104 1.00 86.06 159 GLU A CA 1
ATOM 1215 C C . GLU A 1 159 ? -5.160 -12.525 10.656 1.00 86.06 159 GLU A C 1
ATOM 1217 O O . GLU A 1 159 ? -4.722 -13.193 9.718 1.00 86.06 159 GLU A O 1
ATOM 1222 N N . ASP A 1 160 ? -5.793 -11.368 10.452 1.00 85.38 160 ASP A N 1
ATOM 1223 C CA . ASP A 1 160 ? -6.240 -10.944 9.118 1.00 85.38 160 ASP A CA 1
ATOM 1224 C C . ASP A 1 160 ? -5.089 -10.490 8.208 1.00 85.38 160 ASP A C 1
ATOM 1226 O O . ASP A 1 160 ? -5.002 -10.878 7.040 1.00 85.38 160 ASP A O 1
ATOM 1230 N N . PHE A 1 161 ? -4.170 -9.661 8.716 1.00 87.44 161 PHE A N 1
ATOM 1231 C CA . PHE A 1 161 ? -3.098 -9.112 7.881 1.00 87.44 161 PHE A CA 1
ATOM 1232 C C . PHE A 1 161 ? -2.061 -10.145 7.400 1.00 87.44 161 PHE A C 1
ATOM 1234 O O . PHE A 1 161 ? -1.608 -10.016 6.257 1.00 87.44 161 PHE A O 1
ATOM 1241 N N . PRO A 1 162 ? -1.678 -11.170 8.187 1.00 87.56 162 PRO A N 1
ATOM 1242 C CA . PRO A 1 162 ? -0.848 -12.268 7.692 1.00 87.56 162 PRO A CA 1
ATOM 1243 C C . PRO A 1 162 ? -1.505 -13.057 6.561 1.00 87.56 162 PRO A C 1
ATOM 1245 O O . PRO A 1 162 ? -0.833 -13.356 5.573 1.00 87.56 162 PRO A O 1
ATOM 1248 N N . THR A 1 163 ? -2.812 -13.310 6.654 1.00 87.88 163 THR A N 1
ATOM 1249 C CA . THR A 1 163 ? -3.589 -13.951 5.582 1.00 87.88 163 THR A CA 1
ATOM 1250 C C . THR A 1 163 ? -3.555 -13.099 4.314 1.00 87.88 163 THR A C 1
ATOM 1252 O O . THR A 1 163 ? -3.149 -13.572 3.257 1.00 87.88 163 THR A O 1
ATOM 1255 N N . LEU A 1 164 ? -3.812 -11.795 4.443 1.00 85.69 164 LEU A N 1
ATOM 1256 C CA . LEU A 1 164 ? -3.677 -10.816 3.357 1.00 85.69 164 LEU A CA 1
ATOM 1257 C C . LEU A 1 164 ? -2.286 -10.793 2.711 1.00 85.69 164 LEU A C 1
ATOM 1259 O O . LEU A 1 164 ? -2.165 -10.657 1.494 1.00 85.69 164 LEU A O 1
ATOM 1263 N N . LYS A 1 165 ? -1.220 -10.884 3.514 1.00 86.44 165 LYS A N 1
ATOM 1264 C CA . LYS A 1 165 ? 0.155 -10.951 3.003 1.00 86.44 165 LYS A CA 1
ATOM 1265 C C . LYS A 1 165 ? 0.391 -12.243 2.229 1.00 86.44 165 LYS A C 1
ATOM 1267 O O . LYS A 1 165 ? 1.036 -12.199 1.185 1.00 86.44 165 LYS A O 1
ATOM 1272 N N . SER A 1 166 ? -0.104 -13.370 2.738 1.00 86.88 166 SER A N 1
ATOM 1273 C CA . SER A 1 166 ? 0.031 -14.675 2.088 1.00 86.88 166 SER A CA 1
ATOM 1274 C C . SER A 1 166 ? -0.726 -14.722 0.760 1.00 86.88 166 SER A C 1
ATOM 1276 O O . SER A 1 166 ? -0.138 -15.106 -0.248 1.00 86.88 166 SER A O 1
ATOM 1278 N N . GLU A 1 167 ? -1.963 -14.222 0.718 1.00 86.12 167 GLU A N 1
ATOM 1279 C CA . GLU A 1 167 ? -2.748 -14.084 -0.517 1.00 86.12 167 GLU A CA 1
ATOM 1280 C C . GLU A 1 167 ? -2.041 -13.184 -1.535 1.00 86.12 167 GLU A C 1
ATOM 1282 O O . GLU A 1 167 ? -1.857 -13.556 -2.692 1.00 86.12 167 GLU A O 1
ATOM 1287 N N . ALA A 1 168 ? -1.554 -12.019 -1.103 1.00 84.69 168 ALA A N 1
ATOM 1288 C CA . ALA A 1 168 ? -0.809 -11.136 -1.990 1.00 84.69 168 ALA A CA 1
ATOM 1289 C C . ALA A 1 168 ? 0.505 -11.768 -2.474 1.00 84.69 168 ALA A C 1
ATOM 1291 O O . ALA A 1 168 ? 0.914 -11.524 -3.608 1.00 84.69 168 ALA A O 1
ATOM 1292 N N . ALA A 1 169 ? 1.175 -12.577 -1.651 1.00 85.94 169 ALA A N 1
ATOM 1293 C CA . ALA A 1 169 ? 2.353 -13.326 -2.072 1.00 85.94 169 ALA A CA 1
ATOM 1294 C C . ALA A 1 169 ? 1.999 -14.401 -3.110 1.00 85.94 169 ALA A C 1
ATOM 1296 O O . ALA A 1 169 ? 2.714 -14.523 -4.104 1.00 85.94 169 ALA A O 1
ATOM 1297 N N . ALA A 1 170 ? 0.871 -15.098 -2.937 1.00 86.62 170 ALA A N 1
ATOM 1298 C CA . ALA A 1 170 ? 0.347 -16.054 -3.910 1.00 86.62 170 ALA A CA 1
ATOM 1299 C C . ALA A 1 170 ? -0.018 -15.382 -5.249 1.00 86.62 170 ALA A C 1
ATOM 1301 O O . ALA A 1 170 ? 0.233 -15.943 -6.311 1.00 86.62 170 ALA A O 1
ATOM 1302 N N . GLU A 1 171 ? -0.512 -14.141 -5.220 1.00 82.62 171 GLU A N 1
ATOM 1303 C CA . GLU A 1 171 ? -0.760 -13.324 -6.419 1.00 82.62 171 GLU A CA 1
ATOM 1304 C C . GLU A 1 171 ? 0.519 -12.732 -7.058 1.00 82.62 171 GLU A C 1
ATOM 1306 O O . GLU A 1 171 ? 0.433 -11.935 -7.997 1.00 82.62 171 GLU A O 1
ATOM 1311 N N . GLY A 1 172 ? 1.715 -13.038 -6.540 1.00 78.81 172 GLY A N 1
ATOM 1312 C CA . GLY A 1 172 ? 2.976 -12.451 -7.016 1.00 78.81 172 GLY A CA 1
ATOM 1313 C C . GLY A 1 172 ? 3.151 -10.969 -6.647 1.00 78.81 172 GLY A C 1
ATOM 1314 O O . GLY A 1 172 ? 3.997 -10.262 -7.200 1.00 78.81 172 GLY A O 1
ATOM 1315 N N . LYS A 1 173 ? 2.359 -10.467 -5.695 1.00 81.94 173 LYS A N 1
ATOM 1316 C CA . LYS A 1 173 ? 2.401 -9.096 -5.161 1.00 81.94 173 LYS A CA 1
ATOM 1317 C C . LYS A 1 173 ? 3.135 -9.004 -3.819 1.00 81.94 173 LYS A C 1
ATOM 1319 O O . LYS A 1 173 ? 2.961 -8.026 -3.099 1.00 81.94 173 LYS A O 1
ATOM 1324 N N . ALA A 1 174 ? 3.996 -9.971 -3.493 1.00 82.12 174 ALA A N 1
ATOM 1325 C CA . ALA A 1 174 ? 4.798 -9.971 -2.262 1.00 82.12 174 ALA A CA 1
ATOM 1326 C C . ALA A 1 174 ? 5.614 -8.675 -2.073 1.00 82.12 174 ALA A C 1
ATOM 1328 O O . ALA A 1 174 ? 5.694 -8.159 -0.960 1.00 82.12 174 ALA A O 1
ATOM 1329 N N . TRP A 1 175 ? 6.105 -8.093 -3.178 1.00 78.88 175 TRP A N 1
ATOM 1330 C CA . TRP A 1 175 ? 6.835 -6.816 -3.224 1.00 78.88 175 TRP A CA 1
ATOM 1331 C C . TRP A 1 175 ? 6.087 -5.646 -2.563 1.00 78.88 175 TRP A C 1
ATOM 1333 O O . TRP A 1 175 ? 6.689 -4.654 -2.164 1.00 78.88 175 TRP A O 1
ATOM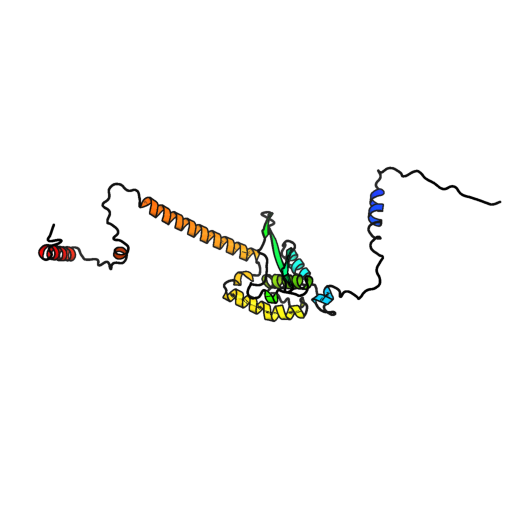 1343 N N . MET A 1 176 ? 4.761 -5.745 -2.427 1.00 78.50 176 MET A N 1
ATOM 1344 C CA . MET A 1 176 ? 3.938 -4.745 -1.754 1.00 78.50 176 MET A CA 1
ATOM 1345 C C . MET A 1 176 ? 4.172 -4.668 -0.238 1.00 78.50 176 MET A C 1
ATOM 1347 O O . MET A 1 176 ? 3.794 -3.660 0.363 1.00 78.50 176 MET A O 1
ATOM 1351 N N . TYR A 1 177 ? 4.735 -5.716 0.367 1.00 81.56 177 TYR A N 1
ATOM 1352 C CA . TYR A 1 177 ? 4.957 -5.866 1.810 1.00 81.56 177 TYR A CA 1
ATOM 1353 C C . TYR A 1 177 ? 6.443 -5.775 2.191 1.00 81.56 177 TYR A C 1
ATOM 1355 O O . TYR A 1 177 ? 6.828 -6.206 3.281 1.00 81.56 177 TYR A O 1
ATOM 1363 N N . GLU A 1 178 ? 7.271 -5.261 1.283 1.00 78.12 178 GLU A N 1
ATOM 1364 C CA . GLU A 1 178 ? 8.676 -4.969 1.547 1.00 78.12 178 GLU A CA 1
ATOM 1365 C C . GLU A 1 178 ? 8.827 -3.809 2.535 1.00 78.12 178 GLU A C 1
ATOM 1367 O O . GLU A 1 178 ? 8.051 -2.850 2.526 1.00 78.12 178 GLU A O 1
ATOM 1372 N N . ALA A 1 179 ? 9.851 -3.894 3.388 1.00 73.12 179 ALA A N 1
ATOM 1373 C CA . ALA A 1 179 ? 10.059 -2.947 4.484 1.00 73.12 179 ALA A CA 1
ATOM 1374 C C . ALA A 1 179 ? 10.333 -1.507 4.007 1.00 73.12 179 ALA A C 1
ATOM 1376 O O . ALA A 1 179 ? 10.018 -0.558 4.726 1.00 73.12 179 ALA A O 1
ATOM 1377 N N . ASP A 1 180 ? 10.892 -1.335 2.802 1.00 77.62 180 ASP A N 1
ATOM 1378 C CA . ASP A 1 180 ? 10.995 -0.035 2.133 1.00 77.62 180 ASP A CA 1
ATOM 1379 C C . ASP A 1 180 ? 10.158 -0.021 0.838 1.00 77.62 180 ASP A C 1
ATOM 1381 O O . ASP A 1 180 ? 10.614 -0.475 -0.220 1.00 77.62 180 ASP A O 1
ATOM 1385 N N . PRO A 1 181 ? 8.929 0.522 0.883 1.00 76.69 181 PRO A N 1
ATOM 1386 C CA . PRO A 1 181 ? 8.040 0.539 -0.272 1.00 76.69 181 PRO A CA 1
ATOM 1387 C C . PRO A 1 181 ? 8.525 1.475 -1.393 1.00 76.69 181 PRO A C 1
ATOM 1389 O O . PRO A 1 181 ? 8.103 1.315 -2.541 1.00 76.69 181 PRO A O 1
ATOM 1392 N N . PHE A 1 182 ? 9.416 2.432 -1.102 1.00 78.44 182 PHE A N 1
ATOM 1393 C CA . PHE A 1 182 ? 9.993 3.319 -2.118 1.00 78.44 182 PHE A CA 1
ATOM 1394 C C . PHE A 1 182 ? 11.083 2.609 -2.915 1.00 78.44 182 PHE A C 1
ATOM 1396 O O . PHE A 1 182 ? 11.114 2.734 -4.139 1.00 78.44 182 PHE A O 1
ATOM 1403 N N . LEU A 1 183 ? 11.918 1.809 -2.244 1.00 73.88 183 LEU A N 1
ATOM 1404 C CA . LEU A 1 183 ? 12.906 0.966 -2.915 1.00 73.88 183 LEU A CA 1
ATOM 1405 C C . LEU A 1 183 ? 12.220 -0.088 -3.793 1.00 73.88 183 LEU A C 1
ATOM 1407 O O . LEU A 1 183 ? 12.595 -0.265 -4.950 1.00 73.88 183 LEU A O 1
ATOM 1411 N N . ALA A 1 184 ? 11.166 -0.729 -3.279 1.00 77.69 184 ALA A N 1
ATOM 1412 C CA . ALA A 1 184 ? 10.380 -1.695 -4.045 1.00 77.69 184 ALA A CA 1
ATOM 1413 C C . ALA A 1 184 ? 9.741 -1.060 -5.295 1.00 77.69 184 ALA A C 1
ATOM 1415 O O . ALA A 1 184 ? 9.764 -1.654 -6.376 1.00 77.69 184 ALA A O 1
ATOM 1416 N N . LYS A 1 185 ? 9.219 0.174 -5.182 1.00 75.50 185 LYS A N 1
ATOM 1417 C CA . LYS A 1 185 ? 8.715 0.934 -6.337 1.00 75.50 185 LYS A CA 1
ATOM 1418 C C . LYS A 1 185 ? 9.835 1.255 -7.327 1.00 75.50 185 LYS A C 1
ATOM 1420 O O . LYS A 1 185 ? 9.655 1.025 -8.515 1.00 75.50 185 LYS A O 1
ATOM 1425 N N . GLN A 1 186 ? 10.987 1.727 -6.856 1.00 75.00 186 GLN A N 1
ATOM 1426 C CA . GLN A 1 186 ? 12.119 2.064 -7.720 1.00 75.00 186 GLN A CA 1
ATOM 1427 C C . GLN A 1 186 ? 12.635 0.848 -8.498 1.00 75.00 186 GLN A C 1
ATOM 1429 O O . GLN A 1 186 ? 12.863 0.945 -9.701 1.00 75.00 186 GLN A O 1
ATOM 1434 N N . GLN A 1 187 ? 12.779 -0.305 -7.841 1.00 76.38 187 GLN A N 1
ATOM 1435 C CA . GLN A 1 187 ? 13.188 -1.548 -8.499 1.00 76.38 187 GLN A CA 1
ATOM 1436 C C . GLN A 1 187 ? 12.169 -1.995 -9.547 1.00 76.38 187 GLN A C 1
ATOM 1438 O O . GLN A 1 187 ? 12.550 -2.434 -10.630 1.00 76.38 187 GLN A O 1
ATOM 1443 N N . ARG A 1 188 ? 10.873 -1.846 -9.256 1.00 73.62 188 ARG A N 1
ATOM 1444 C CA . ARG A 1 188 ? 9.810 -2.169 -10.207 1.00 73.62 188 ARG A CA 1
ATOM 1445 C C . ARG A 1 188 ? 9.821 -1.228 -11.405 1.00 73.62 188 ARG A C 1
ATOM 1447 O O . ARG A 1 188 ? 9.780 -1.720 -12.523 1.00 73.62 188 ARG A O 1
ATOM 1454 N N . ASP A 1 189 ? 9.907 0.078 -11.176 1.00 76.31 189 ASP A N 1
ATOM 1455 C CA . ASP A 1 189 ? 9.953 1.085 -12.239 1.00 76.31 189 ASP A CA 1
ATOM 1456 C C . ASP A 1 189 ? 11.197 0.883 -13.127 1.00 76.31 189 ASP A C 1
ATOM 1458 O O . ASP A 1 189 ? 11.114 0.969 -14.355 1.00 76.31 189 ASP A O 1
ATOM 1462 N N . ALA A 1 190 ? 12.338 0.525 -12.525 1.00 72.50 190 ALA A N 1
ATOM 1463 C CA . ALA A 1 190 ? 13.553 0.155 -13.246 1.00 72.50 190 ALA A CA 1
ATOM 1464 C C . ALA A 1 190 ? 13.361 -1.128 -14.072 1.00 72.50 190 ALA A C 1
ATOM 1466 O O . ALA A 1 190 ? 13.682 -1.138 -15.260 1.00 72.50 190 ALA A O 1
ATOM 1467 N N . ALA A 1 191 ? 12.773 -2.176 -13.486 1.00 71.12 191 ALA A N 1
ATOM 1468 C CA . ALA A 1 191 ? 12.495 -3.432 -14.179 1.00 71.12 191 ALA A CA 1
ATOM 1469 C C . ALA A 1 191 ? 11.493 -3.251 -15.332 1.00 71.12 191 ALA A C 1
ATOM 1471 O O . ALA A 1 191 ? 11.693 -3.793 -16.418 1.00 71.12 191 ALA A O 1
ATOM 1472 N N . THR A 1 192 ? 10.433 -2.459 -15.142 1.00 73.81 192 THR A N 1
ATOM 1473 C CA . THR A 1 192 ? 9.474 -2.151 -16.211 1.00 73.81 192 THR A CA 1
ATOM 1474 C C . THR A 1 192 ? 10.114 -1.312 -17.304 1.00 73.81 192 THR A C 1
ATOM 1476 O O . THR A 1 192 ? 9.916 -1.620 -18.474 1.00 73.81 192 THR A O 1
ATOM 1479 N N . SER A 1 193 ? 10.936 -0.317 -16.953 1.00 74.12 193 SER A N 1
ATOM 1480 C CA . SER A 1 193 ? 11.656 0.487 -17.945 1.00 74.12 193 SER A CA 1
ATOM 1481 C C . SER A 1 193 ? 12.647 -0.358 -18.749 1.00 74.12 193 SER A C 1
ATOM 1483 O O . SER A 1 193 ? 12.765 -0.182 -19.959 1.00 74.12 193 SER A O 1
ATOM 1485 N N . GLU A 1 194 ? 13.333 -1.315 -18.120 1.00 75.50 194 GLU A N 1
ATOM 1486 C CA . GLU A 1 194 ? 14.229 -2.233 -18.827 1.00 75.50 194 GLU A CA 1
ATOM 1487 C C . GLU A 1 194 ? 13.459 -3.175 -19.763 1.00 75.50 194 GLU A C 1
ATOM 1489 O O . GLU A 1 194 ? 13.869 -3.382 -20.907 1.00 75.50 194 GLU A O 1
ATOM 1494 N N . MET A 1 195 ? 12.310 -3.697 -19.323 1.00 68.81 195 MET A N 1
ATOM 1495 C CA . MET A 1 195 ? 11.443 -4.508 -20.181 1.00 68.81 195 MET A CA 1
ATOM 1496 C C . MET A 1 195 ? 10.852 -3.704 -21.343 1.00 68.81 195 MET A C 1
ATOM 1498 O O . MET A 1 195 ? 10.797 -4.213 -22.461 1.00 68.81 195 MET A O 1
ATOM 1502 N N . GLU A 1 196 ? 10.442 -2.455 -21.121 1.00 80.50 196 GLU A N 1
ATOM 1503 C CA . GLU A 1 196 ? 9.952 -1.573 -22.185 1.00 80.50 196 GLU A CA 1
ATOM 1504 C C . GLU A 1 196 ? 11.054 -1.221 -23.180 1.00 80.50 196 GLU A C 1
ATOM 1506 O O . GLU A 1 196 ? 10.808 -1.265 -24.383 1.00 80.50 196 GLU A O 1
ATOM 1511 N N . LYS A 1 197 ? 12.281 -0.963 -22.714 1.00 79.94 197 LYS A N 1
ATOM 1512 C CA . LYS A 1 197 ? 13.444 -0.758 -23.591 1.00 79.94 197 LYS A CA 1
ATOM 1513 C C . LYS A 1 197 ? 13.732 -2.001 -24.428 1.00 79.94 197 LYS A C 1
ATOM 1515 O O . LYS A 1 197 ? 13.840 -1.883 -25.644 1.00 79.94 197 LYS A O 1
ATOM 1520 N N . LYS A 1 198 ? 13.757 -3.189 -23.813 1.00 79.25 198 LYS A N 1
ATOM 1521 C CA . LYS A 1 198 ? 13.919 -4.468 -24.528 1.00 79.25 198 LYS A CA 1
ATOM 1522 C C . LYS A 1 198 ? 12.799 -4.700 -25.545 1.00 79.25 198 LYS A C 1
ATOM 1524 O O . LYS A 1 198 ? 13.068 -5.121 -26.665 1.00 79.25 198 LYS A O 1
ATOM 1529 N N . ARG A 1 199 ? 11.546 -4.387 -25.198 1.00 78.69 199 ARG A N 1
ATOM 1530 C CA . ARG A 1 199 ? 10.396 -4.525 -26.1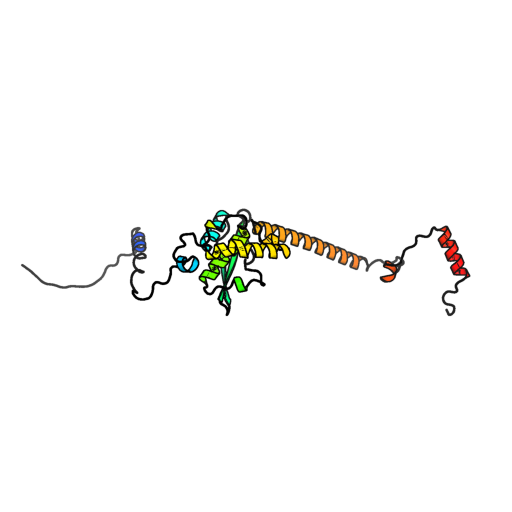05 1.00 78.69 199 ARG A CA 1
ATOM 1531 C C . ARG A 1 199 ? 10.445 -3.520 -27.256 1.00 78.69 199 ARG A C 1
ATOM 1533 O O . ARG A 1 199 ? 10.179 -3.904 -28.389 1.00 78.69 199 ARG A O 1
ATOM 1540 N N . ALA A 1 200 ? 10.806 -2.269 -26.987 1.00 81.88 200 ALA A N 1
ATOM 1541 C CA . ALA A 1 200 ? 10.957 -1.230 -28.001 1.00 81.88 200 ALA A CA 1
ATOM 1542 C C . ALA A 1 200 ? 12.131 -1.529 -28.946 1.00 81.88 200 ALA A C 1
ATOM 1544 O O . ALA A 1 200 ? 12.016 -1.328 -30.152 1.00 81.88 200 ALA A O 1
ATOM 1545 N N . GLU A 1 201 ? 13.239 -2.060 -28.428 1.00 81.25 201 GLU A N 1
ATOM 1546 C CA . GLU A 1 201 ? 14.377 -2.502 -29.237 1.00 81.25 201 GLU A CA 1
ATOM 1547 C C . GLU A 1 201 ? 14.006 -3.705 -30.116 1.00 81.25 201 GLU A C 1
ATOM 1549 O O . GLU A 1 201 ? 14.271 -3.687 -31.317 1.00 81.25 201 GLU A O 1
ATOM 1554 N N . GLN A 1 202 ? 13.297 -4.698 -29.568 1.00 79.31 202 GLN A N 1
ATOM 1555 C CA . GLN A 1 202 ? 12.766 -5.823 -30.346 1.00 79.31 202 GLN A CA 1
ATOM 1556 C C . GLN A 1 202 ? 11.764 -5.380 -31.419 1.00 79.31 202 GLN A C 1
ATOM 1558 O O . GLN A 1 202 ? 11.803 -5.896 -32.534 1.00 79.31 202 GLN A O 1
ATOM 1563 N N . GLN A 1 203 ? 10.883 -4.422 -31.116 1.00 82.50 203 GLN A N 1
ATOM 1564 C CA . GLN A 1 203 ? 9.953 -3.855 -32.097 1.00 82.50 203 GLN A CA 1
ATOM 1565 C C . GLN A 1 203 ? 10.704 -3.112 -33.204 1.00 82.50 203 GLN A C 1
ATOM 1567 O O . GLN A 1 203 ? 10.456 -3.380 -34.376 1.00 82.50 203 GLN A O 1
ATOM 1572 N N . ARG A 1 204 ? 11.700 -2.290 -32.854 1.00 83.44 204 ARG A N 1
ATOM 1573 C CA . ARG A 1 204 ? 12.557 -1.597 -33.827 1.00 83.44 204 ARG A CA 1
ATOM 1574 C C . ARG A 1 204 ? 13.354 -2.558 -34.707 1.00 83.44 204 ARG A C 1
ATOM 1576 O O . ARG A 1 204 ? 13.480 -2.313 -35.902 1.00 83.44 204 ARG A O 1
ATOM 1583 N N . LEU A 1 205 ? 13.880 -3.648 -34.148 1.00 79.94 205 LEU A N 1
ATOM 1584 C CA . LEU A 1 205 ? 14.568 -4.697 -34.908 1.00 79.94 205 LEU A CA 1
ATOM 1585 C C . LEU A 1 205 ? 13.604 -5.434 -35.850 1.00 79.94 205 LEU A C 1
ATOM 1587 O O . LEU A 1 205 ? 13.960 -5.698 -36.995 1.00 79.94 205 LEU A O 1
ATOM 1591 N N . GLN A 1 206 ? 12.375 -5.719 -35.408 1.00 77.88 206 GLN A N 1
ATOM 1592 C CA . GLN A 1 206 ? 11.346 -6.326 -36.261 1.00 77.88 206 GLN A CA 1
ATOM 1593 C C . GLN A 1 206 ? 10.851 -5.381 -37.363 1.00 77.88 206 GLN A C 1
ATOM 1595 O O . GLN A 1 206 ? 10.570 -5.845 -38.465 1.00 77.88 206 GLN A O 1
ATOM 1600 N N . GLU A 1 207 ? 10.732 -4.081 -37.098 1.00 78.50 207 GLU A N 1
ATOM 1601 C CA . GLU A 1 207 ? 10.352 -3.079 -38.102 1.00 78.50 207 GLU A CA 1
ATOM 1602 C C . GLU A 1 207 ? 11.465 -2.857 -39.126 1.00 78.50 207 GLU A C 1
ATOM 1604 O O . GLU A 1 207 ? 11.181 -2.859 -40.322 1.00 78.50 207 GLU A O 1
ATOM 1609 N N . LYS A 1 208 ? 12.728 -2.779 -38.688 1.00 79.50 208 LYS A N 1
ATOM 1610 C CA . LYS A 1 208 ? 13.883 -2.737 -39.598 1.00 79.50 208 LYS A CA 1
ATOM 1611 C C . LYS A 1 208 ? 13.976 -3.997 -40.455 1.00 79.50 208 LYS A C 1
ATOM 1613 O O . LYS A 1 208 ? 14.076 -3.885 -41.665 1.00 79.50 208 LYS A O 1
ATOM 1618 N N . ALA A 1 209 ? 13.804 -5.187 -39.875 1.00 73.25 209 ALA A N 1
ATOM 1619 C CA . ALA A 1 209 ? 13.788 -6.438 -40.640 1.00 73.25 209 ALA A CA 1
ATOM 1620 C C . ALA A 1 209 ? 12.622 -6.531 -41.648 1.00 73.25 209 ALA A C 1
ATOM 1622 O O . ALA A 1 209 ? 12.730 -7.232 -42.652 1.00 73.25 209 ALA A O 1
ATOM 1623 N N . LYS A 1 210 ? 11.504 -5.835 -41.398 1.00 68.94 210 LYS A N 1
ATOM 1624 C CA . LYS A 1 210 ? 10.381 -5.725 -42.345 1.00 68.94 210 LYS A CA 1
ATOM 1625 C C . LYS A 1 210 ? 10.617 -4.662 -43.422 1.00 68.94 210 LYS A C 1
ATOM 1627 O O . LYS A 1 210 ? 10.137 -4.851 -44.534 1.00 68.94 210 LYS A O 1
ATOM 1632 N N . GLN A 1 211 ? 11.333 -3.578 -43.113 1.00 61.69 211 GLN A N 1
ATOM 1633 C CA . GLN A 1 211 ? 11.708 -2.544 -44.086 1.00 61.69 211 GLN A CA 1
ATOM 1634 C C . GLN A 1 211 ? 12.864 -2.985 -44.995 1.00 61.69 211 GLN A C 1
ATOM 1636 O O . GLN A 1 211 ? 12.760 -2.828 -46.208 1.00 61.69 211 GLN A O 1
ATOM 1641 N N . ASP A 1 212 ? 13.909 -3.613 -44.451 1.00 58.56 212 ASP A N 1
ATOM 1642 C CA . ASP A 1 212 ? 15.037 -4.156 -45.229 1.00 58.56 212 ASP A CA 1
ATOM 1643 C C . ASP A 1 212 ? 14.625 -5.361 -46.097 1.00 58.56 212 ASP A C 1
ATOM 1645 O O . ASP A 1 212 ? 15.279 -5.682 -47.084 1.00 58.56 212 ASP A O 1
ATOM 1649 N N . GLY A 1 213 ? 13.493 -6.003 -45.790 1.00 52.28 213 GLY A N 1
ATOM 1650 C CA . GLY A 1 213 ? 12.875 -7.015 -46.650 1.00 52.28 213 GLY A CA 1
ATOM 1651 C C . GLY A 1 213 ? 12.146 -6.459 -47.882 1.00 52.28 213 GLY A C 1
ATOM 1652 O O . GLY A 1 213 ? 11.591 -7.253 -48.636 1.00 52.28 213 GLY A O 1
ATOM 1653 N N . ALA A 1 214 ? 12.105 -5.134 -48.085 1.00 49.28 214 ALA A N 1
ATOM 1654 C CA . ALA A 1 214 ? 11.319 -4.494 -49.147 1.00 49.28 214 ALA A CA 1
ATOM 1655 C C . ALA A 1 214 ? 12.144 -3.732 -50.205 1.00 49.28 214 ALA A C 1
ATOM 1657 O O . ALA A 1 214 ? 11.553 -3.160 -51.120 1.00 49.28 214 ALA A O 1
ATOM 1658 N N . GLN A 1 215 ? 13.481 -3.717 -50.132 1.00 43.72 215 GLN A N 1
ATOM 1659 C CA . GLN A 1 215 ? 14.321 -3.010 -51.110 1.00 43.72 215 GLN A CA 1
ATOM 1660 C C . GLN A 1 215 ? 15.658 -3.724 -51.351 1.00 43.72 215 GLN A C 1
ATOM 1662 O O . GLN A 1 215 ? 16.658 -3.471 -50.691 1.00 43.72 215 GLN A O 1
ATOM 1667 N N . GLY A 1 216 ? 15.680 -4.594 -52.360 1.00 35.19 216 GLY A N 1
ATOM 1668 C CA . GLY A 1 216 ? 16.904 -5.104 -52.973 1.00 35.19 216 GLY A CA 1
ATOM 1669 C C . GLY A 1 216 ? 16.657 -5.377 -54.459 1.00 35.19 216 GLY A C 1
ATOM 1670 O O . GLY A 1 216 ? 15.829 -6.233 -54.772 1.00 35.19 216 GLY A O 1
ATOM 1671 N N . PRO A 1 217 ? 17.305 -4.661 -55.396 1.00 43.97 217 PRO A N 1
ATOM 1672 C CA . PRO A 1 217 ? 17.168 -4.946 -56.815 1.00 43.97 217 PRO A CA 1
ATOM 1673 C C . PRO A 1 217 ? 18.095 -6.109 -57.195 1.00 43.97 217 PRO A C 1
ATOM 1675 O O . PRO A 1 217 ? 19.307 -6.025 -57.027 1.00 43.97 217 PRO A O 1
ATOM 1678 N N . GLY A 1 218 ? 17.523 -7.185 -57.739 1.00 41.31 218 GLY A N 1
ATOM 1679 C CA . GLY A 1 218 ? 18.277 -8.192 -58.493 1.00 41.31 218 GLY A CA 1
ATOM 1680 C C . GLY A 1 218 ? 19.000 -9.254 -57.661 1.00 41.31 218 GLY A C 1
ATOM 1681 O O . GLY A 1 218 ? 20.215 -9.389 -57.738 1.00 41.31 218 GLY A O 1
ATOM 1682 N N . GLY A 1 219 ? 18.250 -10.075 -56.934 1.00 32.91 219 GLY A N 1
ATOM 1683 C CA . GLY A 1 219 ? 18.718 -11.374 -56.459 1.00 32.91 219 GLY A CA 1
ATOM 1684 C C . GLY A 1 219 ? 17.536 -12.322 -56.493 1.00 32.91 219 GLY A C 1
ATOM 1685 O O . GLY A 1 219 ? 16.513 -12.013 -55.897 1.00 32.91 219 GLY A O 1
ATOM 1686 N N . ILE A 1 220 ? 17.646 -13.407 -57.259 1.00 38.34 220 ILE A N 1
ATOM 1687 C CA . ILE A 1 220 ? 16.610 -14.428 -57.435 1.00 38.34 220 ILE A CA 1
ATOM 1688 C C . ILE A 1 220 ? 16.063 -14.789 -56.055 1.00 38.34 220 ILE A C 1
ATOM 1690 O O . ILE A 1 220 ? 16.760 -15.396 -55.245 1.00 38.34 220 ILE A O 1
ATOM 1694 N N . GLU A 1 221 ? 14.833 -14.350 -55.786 1.00 38.91 221 GLU A N 1
ATOM 1695 C CA . GLU A 1 221 ? 14.091 -14.731 -54.600 1.00 38.91 221 GLU A CA 1
ATOM 1696 C C . GLU A 1 221 ? 13.998 -16.257 -54.613 1.00 38.91 221 GLU A C 1
ATOM 1698 O O . GLU A 1 221 ? 13.179 -16.847 -55.325 1.00 38.91 221 GLU A O 1
ATOM 1703 N N . GLU A 1 222 ? 14.810 -16.915 -53.784 1.00 44.09 222 GLU A N 1
ATOM 1704 C CA . GLU A 1 222 ? 14.345 -18.104 -53.090 1.00 44.09 222 GLU A CA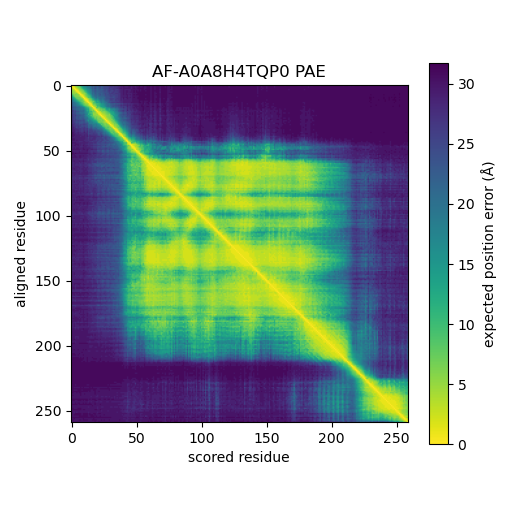 1
ATOM 1705 C C . GLU A 1 222 ? 13.078 -17.658 -52.374 1.00 44.09 222 GLU A C 1
ATOM 1707 O O . GLU A 1 222 ? 13.117 -17.123 -51.262 1.00 44.09 222 GLU A O 1
ATOM 1712 N N . LYS A 1 223 ? 11.942 -17.795 -53.070 1.00 46.41 223 LYS A N 1
ATOM 1713 C CA . LYS A 1 223 ? 10.616 -17.712 -52.488 1.00 46.41 223 LYS A CA 1
ATOM 1714 C C . LYS A 1 223 ? 10.707 -18.551 -51.231 1.00 46.41 223 LYS A C 1
ATOM 1716 O O . LYS A 1 223 ? 10.725 -19.779 -51.314 1.00 46.41 223 LYS A O 1
ATOM 1721 N N . LYS A 1 224 ? 10.791 -17.886 -50.074 1.00 49.44 224 LYS A N 1
ATOM 1722 C CA . LYS A 1 224 ? 10.470 -18.485 -48.787 1.00 49.44 224 LYS A CA 1
ATOM 1723 C C . LYS A 1 224 ? 9.083 -19.041 -49.000 1.00 49.44 224 LYS A C 1
ATOM 1725 O O . LYS A 1 224 ? 8.101 -18.297 -48.980 1.00 49.44 224 LYS A O 1
ATOM 1730 N N . GLY A 1 225 ? 9.032 -20.329 -49.321 1.00 48.72 225 GLY A N 1
ATOM 1731 C CA . GLY A 1 225 ? 7.791 -21.041 -49.467 1.00 48.72 225 GLY A CA 1
ATOM 1732 C C . GLY A 1 225 ? 6.981 -20.705 -48.227 1.00 48.72 225 GLY A C 1
ATOM 1733 O O . GLY A 1 225 ? 7.532 -20.660 -47.120 1.00 48.72 225 GLY A O 1
ATOM 1734 N N . GLY A 1 226 ? 5.717 -20.325 -48.427 1.00 54.31 226 GLY A N 1
ATOM 1735 C CA . GLY A 1 226 ? 4.857 -19.865 -47.338 1.00 54.31 226 GLY A CA 1
ATOM 1736 C C . GLY A 1 226 ? 4.959 -20.802 -46.134 1.00 54.31 226 GLY A C 1
ATOM 1737 O O . GLY A 1 226 ? 5.306 -21.960 -46.321 1.00 54.31 226 GLY A O 1
ATOM 1738 N N . LYS A 1 227 ? 4.684 -20.301 -44.922 1.00 59.00 227 LYS A N 1
ATOM 1739 C CA . LYS A 1 227 ? 4.870 -20.936 -43.590 1.00 59.00 227 LYS A CA 1
ATOM 1740 C C . LYS A 1 227 ? 4.993 -22.477 -43.511 1.00 59.00 227 LYS A C 1
ATOM 1742 O O . LYS A 1 227 ? 5.783 -22.944 -42.702 1.00 59.00 227 LYS A O 1
ATOM 1747 N N . GLY A 1 228 ? 4.278 -23.249 -44.330 1.00 62.91 228 GLY A N 1
ATOM 1748 C CA . GLY A 1 228 ? 4.491 -24.689 -44.518 1.00 62.91 228 GLY A CA 1
ATOM 1749 C C . GLY A 1 228 ? 5.910 -25.117 -44.939 1.00 62.91 228 GLY A C 1
ATOM 1750 O O . GLY A 1 228 ? 6.404 -26.099 -44.402 1.00 62.91 228 GLY A O 1
ATOM 1751 N N . TRP A 1 229 ? 6.621 -24.386 -45.808 1.00 67.06 229 TRP A N 1
ATOM 1752 C CA . TRP A 1 229 ? 8.001 -24.749 -46.189 1.00 67.06 229 TRP A CA 1
ATOM 1753 C C . TRP A 1 229 ? 9.030 -24.408 -45.108 1.00 67.06 229 TRP A C 1
ATOM 1755 O O . TRP A 1 229 ? 10.061 -25.065 -45.016 1.00 67.06 229 TRP A O 1
ATOM 1765 N N . ALA A 1 230 ? 8.736 -23.429 -44.248 1.00 66.62 230 ALA A N 1
ATOM 1766 C CA . ALA A 1 230 ? 9.580 -23.102 -43.098 1.00 66.62 230 ALA A CA 1
ATOM 1767 C C . ALA A 1 230 ? 9.533 -24.178 -41.993 1.00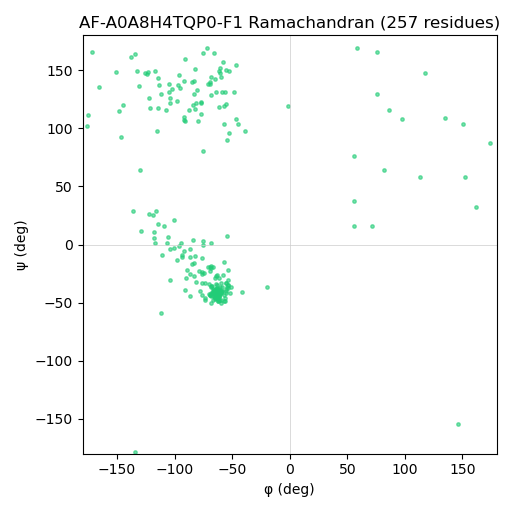 66.62 230 ALA A C 1
ATOM 1769 O O . ALA A 1 230 ? 10.430 -24.224 -41.157 1.00 66.62 230 ALA A O 1
ATOM 1770 N N . GLN A 1 231 ? 8.497 -25.029 -41.985 1.00 66.06 231 GLN A N 1
ATOM 1771 C CA . GLN A 1 231 ? 8.339 -26.162 -41.063 1.00 66.06 231 GLN A CA 1
ATOM 1772 C C . GLN A 1 231 ? 8.579 -27.525 -41.729 1.00 66.06 231 GLN A C 1
ATOM 1774 O O . GLN A 1 231 ? 8.443 -28.556 -41.071 1.00 66.06 231 GLN A O 1
ATOM 1779 N N . ALA A 1 232 ? 8.919 -27.554 -43.019 1.00 76.44 232 ALA A N 1
ATOM 1780 C CA . ALA A 1 232 ? 9.148 -28.805 -43.721 1.00 76.44 232 ALA A CA 1
ATOM 1781 C C . ALA A 1 232 ? 10.431 -29.485 -43.202 1.00 76.44 232 ALA A C 1
ATOM 1783 O O . ALA A 1 232 ? 11.441 -28.806 -42.985 1.00 76.44 232 ALA A O 1
ATOM 1784 N N . PRO A 1 233 ? 10.424 -30.817 -43.004 1.00 75.62 233 PRO A N 1
ATOM 1785 C CA . PRO A 1 233 ? 11.614 -31.546 -42.593 1.00 75.62 233 PRO A CA 1
ATOM 1786 C C . PRO A 1 233 ? 12.700 -31.393 -43.659 1.00 75.62 233 PRO A C 1
ATOM 1788 O O . PRO A 1 233 ? 12.532 -31.796 -44.810 1.00 75.62 233 PRO A O 1
ATOM 1791 N N . LYS A 1 234 ? 13.823 -30.788 -43.268 1.00 78.94 234 LYS A N 1
ATOM 1792 C CA . LYS A 1 234 ? 14.979 -30.620 -44.143 1.00 78.94 234 LYS A CA 1
ATOM 1793 C C . LYS A 1 234 ? 15.821 -31.890 -44.095 1.00 78.94 234 LYS A C 1
ATOM 1795 O O . LYS A 1 234 ? 16.308 -32.269 -43.034 1.00 78.94 234 LYS A O 1
ATOM 1800 N N . VAL A 1 235 ? 16.003 -32.528 -45.246 1.00 82.50 235 VAL A N 1
ATOM 1801 C CA . VAL A 1 235 ? 16.916 -33.665 -45.400 1.00 82.50 235 VAL A CA 1
ATOM 1802 C C . VAL A 1 235 ? 18.131 -33.190 -46.186 1.00 82.50 235 VAL A C 1
ATOM 1804 O O . VAL A 1 235 ? 18.019 -32.798 -47.346 1.00 82.50 235 VAL A O 1
ATOM 1807 N N . GLU A 1 236 ? 19.298 -33.204 -45.547 1.00 81.19 236 GLU A N 1
ATOM 1808 C CA . GLU A 1 236 ? 20.571 -32.912 -46.208 1.00 81.19 236 GLU A CA 1
ATOM 1809 C C . GLU A 1 236 ? 21.037 -34.161 -46.963 1.00 81.19 236 GLU A C 1
ATOM 1811 O O . GLU A 1 236 ? 21.463 -35.151 -46.369 1.00 81.19 236 GLU A O 1
ATOM 1816 N N . LEU A 1 237 ? 20.925 -34.127 -48.290 1.00 85.00 237 LEU A N 1
ATOM 1817 C CA . LEU A 1 237 ? 21.417 -35.184 -49.170 1.00 85.00 237 LEU A CA 1
ATOM 1818 C C . LEU A 1 237 ? 22.816 -34.819 -49.673 1.00 85.00 237 LEU A C 1
ATOM 1820 O O . LEU A 1 237 ? 23.051 -33.701 -50.138 1.00 85.00 237 LEU A O 1
ATOM 1824 N N . GLY A 1 238 ? 23.739 -35.781 -49.637 1.00 88.81 238 GLY A N 1
ATOM 1825 C CA . GLY A 1 238 ? 25.050 -35.630 -50.266 1.00 88.81 238 GLY A CA 1
ATOM 1826 C C . GLY A 1 238 ? 24.931 -35.430 -51.783 1.00 88.81 238 GLY A C 1
ATOM 1827 O O . GLY A 1 238 ? 24.029 -35.971 -52.424 1.00 88.81 238 GLY A O 1
ATOM 1828 N N . ASN A 1 239 ? 25.872 -34.685 -52.374 1.00 88.94 239 ASN A N 1
ATOM 1829 C CA . ASN A 1 239 ? 25.821 -34.273 -53.787 1.00 88.94 239 ASN A CA 1
ATOM 1830 C C . ASN A 1 239 ? 25.626 -35.430 -54.782 1.00 88.94 239 ASN A C 1
ATOM 1832 O O . ASN A 1 239 ? 24.960 -35.242 -55.795 1.00 88.94 239 ASN A O 1
ATOM 1836 N N . LYS A 1 240 ? 26.189 -36.613 -54.506 1.00 89.25 240 LYS A N 1
ATOM 1837 C CA . LYS A 1 240 ? 26.054 -37.790 -55.376 1.00 89.25 240 LYS A CA 1
ATOM 1838 C C . LYS A 1 240 ? 24.617 -38.328 -55.386 1.00 89.25 240 LYS A C 1
ATOM 1840 O O . LYS A 1 240 ? 24.014 -38.436 -56.441 1.00 89.25 240 LYS A O 1
ATOM 1845 N N . ILE A 1 241 ? 24.045 -38.540 -54.201 1.00 89.81 241 ILE A N 1
ATOM 1846 C CA . ILE A 1 241 ? 22.680 -39.060 -54.022 1.00 89.81 241 ILE A CA 1
ATOM 1847 C C . ILE A 1 241 ? 21.642 -38.077 -54.575 1.00 89.81 241 ILE A C 1
ATOM 1849 O O . ILE A 1 241 ? 20.670 -38.496 -55.197 1.00 89.81 241 ILE A O 1
ATOM 1853 N N . ARG A 1 242 ? 21.861 -36.765 -54.396 1.00 91.25 242 ARG A N 1
ATOM 1854 C CA . ARG A 1 242 ? 20.997 -35.733 -54.991 1.00 91.25 242 ARG A CA 1
ATOM 1855 C C . ARG A 1 242 ? 20.921 -35.883 -56.514 1.00 91.25 242 ARG A C 1
ATOM 1857 O O . ARG A 1 242 ? 19.824 -35.894 -57.057 1.00 91.25 242 ARG A O 1
ATOM 1864 N N . ARG A 1 243 ? 22.071 -36.020 -57.183 1.00 91.62 243 ARG A N 1
ATOM 1865 C CA . ARG A 1 243 ? 22.137 -36.148 -58.647 1.00 91.62 243 ARG A CA 1
ATOM 1866 C C . ARG A 1 243 ? 21.449 -37.416 -59.142 1.00 91.62 243 ARG A C 1
ATOM 1868 O O . ARG A 1 243 ? 20.633 -37.319 -60.050 1.00 91.62 243 ARG A O 1
ATOM 1875 N N . ASP A 1 244 ? 21.709 -38.553 -58.499 1.00 92.31 244 ASP A N 1
ATOM 1876 C CA . ASP A 1 244 ? 21.097 -39.834 -58.876 1.00 92.31 244 ASP A CA 1
ATOM 1877 C C . ASP A 1 244 ? 19.557 -39.769 -58.773 1.00 92.31 244 ASP A C 1
ATOM 1879 O O . ASP A 1 244 ? 18.837 -40.244 -59.652 1.00 92.31 244 ASP A O 1
ATOM 1883 N N . ILE A 1 245 ? 19.033 -39.126 -57.720 1.00 91.12 245 ILE A N 1
ATOM 1884 C CA . ILE A 1 245 ? 17.587 -38.930 -57.526 1.00 91.12 245 ILE A CA 1
ATOM 1885 C C . ILE A 1 245 ? 17.007 -37.967 -58.571 1.00 91.12 245 ILE A C 1
ATOM 1887 O O . ILE A 1 245 ? 15.946 -38.243 -59.133 1.00 91.12 245 ILE A O 1
ATOM 1891 N N . GLU A 1 246 ? 17.679 -36.847 -58.846 1.00 89.75 246 GLU A N 1
ATOM 1892 C CA . GLU A 1 246 ? 17.241 -35.876 -59.856 1.00 89.75 246 GLU A CA 1
ATOM 1893 C C . GLU A 1 246 ? 17.200 -36.484 -61.263 1.00 89.75 246 GLU A C 1
ATOM 1895 O O . GLU A 1 246 ? 16.263 -36.222 -62.019 1.00 89.75 246 GLU A O 1
ATOM 1900 N N . GLU A 1 247 ? 18.182 -37.314 -61.613 1.00 90.88 247 GLU A N 1
ATOM 1901 C CA . GLU A 1 247 ? 18.230 -38.016 -62.896 1.00 90.88 247 GLU A CA 1
ATOM 1902 C C . GLU A 1 247 ? 17.072 -39.016 -63.031 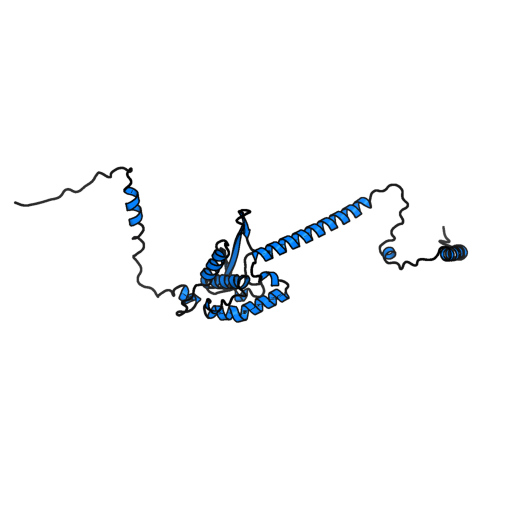1.00 90.88 247 GLU A C 1
ATOM 1904 O O . GLU A 1 247 ? 16.354 -39.012 -64.035 1.00 90.88 247 GLU A O 1
ATOM 1909 N N . LEU A 1 248 ? 16.808 -39.798 -61.978 1.00 92.06 248 LEU A N 1
ATOM 1910 C CA . LEU A 1 248 ? 15.663 -40.711 -61.927 1.00 92.06 248 LEU A CA 1
ATOM 1911 C C . LEU A 1 248 ? 14.323 -39.978 -62.060 1.00 92.06 248 LEU A C 1
ATOM 1913 O O . LEU A 1 248 ? 13.446 -40.439 -62.795 1.00 92.06 248 LEU A O 1
ATOM 1917 N N . LEU A 1 249 ? 14.162 -38.840 -61.381 1.00 90.12 249 LEU A N 1
ATOM 1918 C CA . LEU A 1 249 ? 12.960 -38.008 -61.474 1.00 90.12 249 LEU A CA 1
ATOM 1919 C C . LEU A 1 249 ? 12.761 -37.485 -62.897 1.00 90.12 249 LEU A C 1
ATOM 1921 O O . LEU A 1 249 ? 11.679 -37.655 -63.456 1.00 90.12 249 LEU A O 1
ATOM 1925 N N . ARG A 1 250 ? 13.802 -36.927 -63.522 1.00 85.94 250 ARG A N 1
ATOM 1926 C CA . ARG A 1 250 ? 13.729 -36.414 -64.903 1.00 85.94 250 ARG A CA 1
ATOM 1927 C C . ARG A 1 250 ? 13.337 -37.492 -65.909 1.00 85.94 250 ARG A C 1
ATOM 1929 O O . ARG A 1 250 ? 12.606 -37.201 -66.847 1.00 85.94 250 ARG A O 1
ATOM 1936 N N . HIS A 1 251 ? 13.812 -38.720 -65.715 1.00 86.31 251 HIS A N 1
ATOM 1937 C CA . HIS A 1 251 ? 13.559 -39.807 -66.658 1.00 86.31 251 HIS A CA 1
ATOM 1938 C C . HIS A 1 251 ? 12.207 -40.502 -66.440 1.00 86.31 251 HIS A C 1
ATOM 1940 O O . HIS A 1 251 ? 11.657 -41.092 -67.370 1.00 86.31 251 HIS A O 1
ATOM 1946 N N . LYS A 1 252 ? 11.678 -40.491 -65.209 1.00 84.25 252 LYS A N 1
ATOM 1947 C CA . LYS A 1 252 ? 10.468 -41.252 -64.846 1.00 84.25 252 LYS A CA 1
ATOM 1948 C C . LYS A 1 252 ? 9.241 -40.402 -64.547 1.00 84.25 252 LYS A C 1
ATOM 1950 O O . LYS A 1 252 ? 8.159 -40.966 -64.399 1.00 84.25 252 LYS A O 1
ATOM 1955 N N . THR A 1 253 ? 9.375 -39.083 -64.452 1.00 86.81 253 THR A N 1
ATOM 1956 C CA . THR A 1 253 ? 8.238 -38.195 -64.193 1.00 86.81 253 THR A CA 1
ATOM 1957 C C . THR A 1 253 ? 8.093 -37.165 -65.301 1.00 86.81 253 THR A C 1
ATOM 1959 O O . THR A 1 253 ? 9.027 -36.440 -65.625 1.00 86.81 253 THR A O 1
ATOM 1962 N N . VAL A 1 254 ? 6.895 -37.102 -65.885 1.00 77.31 254 VAL A N 1
ATOM 1963 C CA . VAL A 1 254 ? 6.509 -36.017 -66.788 1.00 77.31 254 VAL A CA 1
ATOM 1964 C C . VAL A 1 254 ? 5.849 -34.949 -65.935 1.00 77.31 254 VAL A C 1
ATOM 1966 O O . VAL A 1 254 ? 4.757 -35.144 -65.399 1.00 77.31 254 VAL A O 1
ATOM 1969 N N . TRP A 1 255 ? 6.540 -33.828 -65.772 1.00 74.50 255 TRP A N 1
ATOM 1970 C CA . TRP A 1 255 ? 5.990 -32.680 -65.073 1.00 74.50 255 TRP A CA 1
ATOM 1971 C C . TRP A 1 255 ? 5.113 -31.873 -66.032 1.00 74.50 255 TRP A C 1
ATOM 1973 O O . TRP A 1 255 ? 5.609 -31.337 -67.016 1.00 74.50 255 TRP A O 1
ATOM 1983 N N . ASN A 1 256 ? 3.819 -31.792 -65.722 1.00 65.00 256 ASN A N 1
ATOM 1984 C CA . ASN A 1 256 ? 2.795 -31.081 -66.490 1.00 65.00 256 ASN A CA 1
ATOM 1985 C C . ASN A 1 256 ? 2.683 -31.511 -67.974 1.00 65.00 256 ASN A C 1
ATOM 1987 O O . ASN A 1 256 ? 3.115 -30.782 -68.864 1.00 65.00 256 ASN A O 1
ATOM 1991 N N . PRO A 1 257 ? 2.068 -32.671 -68.267 1.00 71.69 257 PRO A N 1
ATOM 1992 C CA . PRO A 1 257 ? 1.978 -33.225 -69.625 1.00 71.69 257 PRO A CA 1
ATOM 1993 C C . PRO A 1 257 ? 1.090 -32.433 -70.610 1.00 71.69 257 PRO A C 1
ATOM 1995 O O . PRO A 1 257 ? 0.942 -32.865 -71.748 1.00 71.69 257 PRO A O 1
ATOM 1998 N N . TYR A 1 258 ? 0.491 -31.310 -70.194 1.00 71.50 258 TYR A N 1
ATOM 1999 C CA . TYR A 1 258 ? -0.424 -30.488 -71.003 1.00 71.50 258 TYR A CA 1
ATOM 2000 C C . TYR A 1 258 ? 0.036 -29.025 -71.164 1.00 71.50 258 TYR A C 1
ATOM 2002 O O . TYR A 1 258 ? -0.803 -28.140 -71.329 1.00 71.50 258 TYR A O 1
ATOM 2010 N N . SER A 1 259 ? 1.341 -28.753 -71.079 1.00 50.25 259 SER A N 1
ATOM 2011 C CA . SER A 1 259 ? 1.910 -27.447 -71.457 1.00 50.25 259 SER A CA 1
ATOM 2012 C C . SER A 1 259 ? 2.384 -27.425 -72.901 1.00 50.25 259 SER A C 1
ATOM 2014 O O . SER A 1 259 ? 2.989 -28.430 -73.330 1.00 50.25 259 SER A O 1
#

Radius of gyration: 39.1 Å; Cα contacts (8 Å, |Δi|>4): 213; chains: 1; bounding box: 52×111×12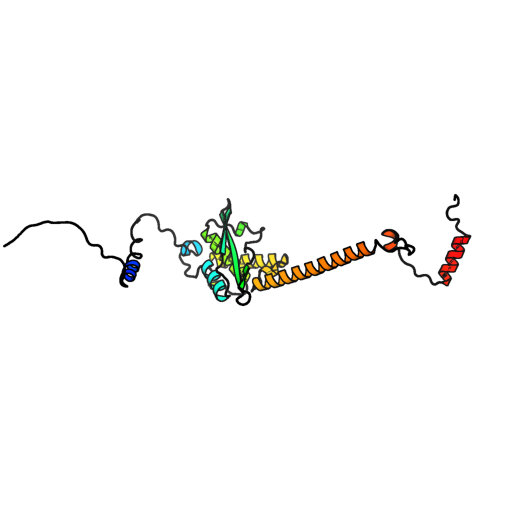4 Å

Sequence (259 aa):
MGPKSKGNARGGGPKPGTKQAKAAAEKSAQTTSAQQTEGEAKKPTVKQLIGGASWTGKLPVNLLSEHCQKQKWEKPEYIMKQSAQGFSSSVILSKVDPKTKEKVTLPPIHLPPAQKALAVRPTALEAKHFAAIYALYRVCNMRNMTLMLPPDYRKLWKEDFPTLKSEAAAEGKAWMYEADPFLAKQQRDAATSEMEKKRAEQQRLQEKAKQDGAQGPGGIEEKKGGKGWAQAPKVELGNKIRRDIEELLRHKTVWNPYS